Protein AF-A0AAP5LSG4-F1 (afdb_monomer_lite)

Sequence (245 aa):
MGKLIFDINWRVGNDEFSDIAGHWIFFSNSILINFITHLNSQTVFPADLLRQTSVIQVQWDAELKQAKVLVGDSSIVVESKDTSALLKKKELGNLSRFIGKSYWINSDTSLGQRFSKVTITDIKIEKSNSDRSYTVVFSNAKGKTVSAYAGGAPSSVTEMLADSDQFFSSDPYKKYNWSQSTWNKIIAREVALGMNMTQARLAWGDPTSISYETSSKGKIEAWVYSSSAGVRALGFANGKLIVIY

Secondary structure (DSSP, 8-state):
------------TT------S------SS---GGG-EEETTEEE--HHHHTTSTTEEEEEETTTTEEEEEETTEEEEEE-TTHHHHHHHHHHGGGGGGTT-EEEESS-BTTBSTT-EEEEEEEEEEEETTEEEEEEEEE-TT--EEEEEEESSHHHHHHHHH-TTTEESS-HHHHS---HHHHHHHHTT---TT-BHHHHHHHH-S-SEEEEEEETTEEEEEEEEEETTEEEEEEEETTEEEEE-

Organism: Paenibacillus amylolyticus (NCBI:txid1451)

Radius of gyration: 29.55 Å; chains: 1; bounding box: 65×42×92 Å

Structure (mmCIF, N/CA/C/O backbone):
data_AF-A0AAP5LSG4-F1
#
_entry.id   AF-A0AAP5LSG4-F1
#
loop_
_atom_site.group_PDB
_atom_site.id
_atom_site.type_symbol
_atom_site.label_atom_id
_atom_site.label_alt_id
_atom_site.label_comp_id
_atom_site.label_asym_id
_atom_site.label_entity_id
_atom_site.label_seq_id
_atom_site.pdbx_PDB_ins_code
_atom_site.Cartn_x
_atom_site.Cartn_y
_atom_site.Cartn_z
_atom_site.occupancy
_atom_site.B_iso_or_equiv
_atom_site.auth_seq_id
_atom_site.auth_comp_id
_atom_site.auth_asym_id
_atom_site.auth_atom_id
_atom_site.pdbx_PDB_model_num
ATOM 1 N N . MET A 1 1 ? -40.366 -9.768 24.688 1.00 23.80 1 MET A N 1
ATOM 2 C CA . MET A 1 1 ? -39.475 -10.662 25.460 1.00 23.80 1 MET A CA 1
ATOM 3 C C . MET A 1 1 ? -38.088 -10.583 24.848 1.00 23.80 1 MET A C 1
ATOM 5 O O . MET A 1 1 ? -37.930 -10.994 23.709 1.00 23.80 1 MET A O 1
ATOM 9 N N . GLY A 1 2 ? -37.121 -9.986 25.543 1.00 25.59 2 GLY A N 1
ATOM 10 C CA . GLY A 1 2 ? -35.735 -9.887 25.080 1.00 25.59 2 GLY A CA 1
ATOM 11 C C . GLY A 1 2 ? -34.819 -10.469 26.146 1.00 25.59 2 GLY A C 1
ATOM 12 O O . GLY A 1 2 ? -34.831 -10.001 27.279 1.00 25.59 2 GLY A O 1
ATOM 13 N N . LYS A 1 3 ? -34.084 -11.527 25.806 1.00 27.94 3 LYS A N 1
ATOM 14 C CA . LYS A 1 3 ? -33.139 -12.200 26.702 1.00 27.94 3 LYS A CA 1
ATOM 15 C C . LYS A 1 3 ? -31.784 -11.508 26.530 1.00 27.94 3 LYS A C 1
ATOM 17 O O . LYS A 1 3 ? -31.202 -11.601 25.454 1.00 27.94 3 LYS A O 1
ATOM 22 N N . LEU A 1 4 ? -31.312 -10.777 27.541 1.00 30.55 4 LEU A N 1
ATOM 23 C CA . LEU A 1 4 ? -29.941 -10.257 27.558 1.00 30.55 4 LEU A CA 1
ATOM 24 C C . LEU A 1 4 ? -29.014 -11.377 28.033 1.00 30.55 4 LEU A C 1
ATOM 26 O O . LEU A 1 4 ? -29.075 -11.797 29.185 1.00 30.55 4 LEU A O 1
ATOM 30 N N . ILE A 1 5 ? -28.205 -11.895 27.112 1.00 32.41 5 ILE A N 1
ATOM 31 C CA . ILE A 1 5 ? -27.131 -12.844 27.400 1.00 32.41 5 ILE A CA 1
ATOM 32 C C . ILE A 1 5 ? -25.854 -12.015 27.462 1.00 32.41 5 ILE A C 1
ATOM 34 O O . ILE A 1 5 ? -25.464 -11.417 26.460 1.00 32.41 5 ILE A O 1
ATOM 38 N N . PHE A 1 6 ? -25.241 -11.944 28.639 1.00 35.34 6 PHE A N 1
ATOM 39 C CA . PHE A 1 6 ? -23.948 -11.304 28.802 1.00 35.34 6 PHE A CA 1
ATOM 40 C C . PHE A 1 6 ? -22.850 -12.367 28.742 1.00 35.34 6 PHE A C 1
ATOM 42 O O . PHE A 1 6 ? -22.777 -13.234 29.608 1.00 35.34 6 PHE A O 1
ATOM 49 N N . ASP A 1 7 ? -21.983 -12.264 27.738 1.00 33.72 7 ASP A N 1
ATOM 50 C CA . ASP A 1 7 ? -20.640 -12.846 27.759 1.00 33.72 7 ASP A CA 1
ATOM 51 C C . ASP A 1 7 ? -19.799 -11.964 28.701 1.00 33.72 7 ASP A C 1
ATOM 53 O O . ASP A 1 7 ? -19.152 -11.023 28.244 1.00 33.72 7 ASP A O 1
ATOM 57 N N . ILE A 1 8 ? -19.899 -12.160 30.023 1.00 39.34 8 ILE A N 1
ATOM 58 C CA . ILE A 1 8 ? -19.213 -11.270 30.970 1.00 39.34 8 ILE A CA 1
ATOM 59 C C . ILE A 1 8 ? -17.744 -11.679 31.109 1.00 39.34 8 ILE A C 1
ATOM 61 O O . ILE A 1 8 ? -17.403 -12.542 31.915 1.00 39.34 8 ILE A O 1
ATOM 65 N N . ASN A 1 9 ? -16.864 -11.010 30.366 1.00 33.38 9 ASN A N 1
ATOM 66 C CA . ASN A 1 9 ? -15.460 -10.896 30.749 1.00 33.38 9 ASN A CA 1
ATOM 67 C C . ASN A 1 9 ? -15.338 -9.709 31.710 1.00 33.38 9 ASN A C 1
ATOM 69 O O . ASN A 1 9 ? -15.286 -8.557 31.283 1.00 33.38 9 ASN A O 1
ATOM 73 N N . TRP A 1 10 ? -15.337 -9.971 33.017 1.00 36.06 10 TRP A N 1
ATOM 74 C CA . TRP A 1 10 ? -15.117 -8.929 34.019 1.00 36.06 10 TRP A CA 1
ATOM 75 C C . TRP A 1 10 ? -13.663 -8.437 33.926 1.00 36.06 10 TRP A C 1
ATOM 77 O O . TRP A 1 10 ? -12.741 -9.176 34.258 1.00 36.06 10 TRP A O 1
ATOM 87 N N . ARG A 1 11 ? -13.439 -7.189 33.496 1.00 28.44 11 ARG A N 1
ATOM 88 C CA . ARG A 1 11 ? -12.187 -6.461 33.762 1.00 28.44 11 ARG A CA 1
ATOM 89 C C . ARG A 1 11 ? -12.482 -5.353 34.765 1.00 28.44 11 ARG A C 1
ATOM 91 O O . ARG A 1 11 ? -13.235 -4.430 34.468 1.00 28.44 11 ARG A O 1
ATOM 98 N N . VAL A 1 12 ? -11.889 -5.455 35.951 1.00 29.81 12 VAL A N 1
ATOM 99 C CA . VAL A 1 12 ? -11.922 -4.426 36.996 1.00 29.81 12 VAL A CA 1
ATOM 100 C C . VAL A 1 12 ? -10.491 -3.928 37.177 1.00 29.81 12 VAL A C 1
ATOM 102 O O . VAL A 1 12 ? -9.685 -4.624 37.775 1.00 29.81 12 VAL A O 1
ATOM 105 N N . GLY A 1 13 ? -10.172 -2.737 36.662 1.00 26.44 13 GLY A N 1
ATOM 106 C CA . GLY A 1 13 ? -8.885 -2.073 36.923 1.00 26.44 13 GLY A CA 1
ATOM 107 C C . GLY A 1 13 ? -7.629 -2.811 36.427 1.00 26.44 13 GLY A C 1
ATOM 108 O O . GLY A 1 13 ? -7.705 -3.858 35.797 1.00 26.44 13 GLY A O 1
ATOM 109 N N . ASN A 1 14 ? -6.463 -2.205 36.665 1.00 25.94 14 ASN A N 1
ATOM 110 C CA . ASN A 1 14 ? -5.154 -2.554 36.087 1.00 25.94 14 ASN A CA 1
ATOM 111 C C . ASN A 1 14 ? -4.483 -3.833 36.631 1.00 25.94 14 ASN A C 1
ATOM 113 O O . ASN A 1 14 ? -3.297 -4.028 36.375 1.00 25.94 14 ASN A O 1
ATOM 117 N N . ASP A 1 15 ? -5.206 -4.718 37.313 1.00 23.78 15 ASP A N 1
ATOM 118 C CA . ASP A 1 15 ? -4.625 -5.945 37.858 1.00 23.78 15 ASP A CA 1
ATOM 119 C C . ASP A 1 15 ? -5.102 -7.161 37.052 1.00 23.78 15 ASP A C 1
ATOM 121 O O . ASP A 1 15 ? -6.282 -7.518 37.039 1.00 23.78 15 ASP A O 1
ATOM 125 N N . GLU A 1 16 ? -4.170 -7.794 36.335 1.00 24.48 16 GLU A N 1
ATOM 126 C CA . GLU A 1 16 ? -4.393 -9.096 35.709 1.00 24.48 16 GLU A CA 1
ATOM 127 C C . GLU A 1 16 ? -4.544 -10.160 36.801 1.00 24.48 16 GLU A C 1
ATOM 129 O O . GLU A 1 16 ? -3.558 -10.635 37.359 1.00 24.48 16 GLU A O 1
ATOM 134 N N . PHE A 1 17 ? -5.777 -10.578 37.089 1.00 25.53 17 PHE A N 1
ATOM 135 C CA . PHE A 1 17 ? -6.002 -11.848 37.770 1.00 25.53 17 PHE A CA 1
ATOM 136 C C . PHE A 1 17 ? -6.213 -12.942 36.728 1.00 25.53 17 PHE A C 1
ATOM 138 O O . PHE A 1 17 ? -7.230 -13.000 36.034 1.00 25.53 17 PHE A O 1
ATOM 145 N N . SER A 1 18 ? -5.199 -13.796 36.605 1.00 25.41 18 SER A N 1
ATOM 146 C CA . SER A 1 18 ? -5.274 -15.061 35.890 1.00 25.41 18 SER A CA 1
ATOM 147 C C . SER A 1 18 ? -6.311 -15.960 36.554 1.00 25.41 18 SER A C 1
ATOM 149 O O . SER A 1 18 ? -6.206 -16.212 37.748 1.00 25.41 18 SER A O 1
ATOM 151 N N . ASP A 1 19 ? -7.270 -16.425 35.761 1.00 32.69 19 ASP A N 1
ATOM 152 C CA . ASP A 1 19 ? -7.940 -17.727 35.833 1.00 32.69 19 ASP A CA 1
ATOM 153 C C . ASP A 1 19 ? -7.867 -18.454 37.193 1.00 32.69 19 ASP A C 1
ATOM 155 O O . ASP A 1 19 ? -7.002 -19.300 37.424 1.00 32.69 19 ASP A O 1
ATOM 159 N N . ILE A 1 20 ? -8.787 -18.133 38.109 1.00 24.38 20 ILE A N 1
ATOM 160 C CA . ILE A 1 20 ? -9.087 -18.994 39.256 1.00 24.38 20 ILE A CA 1
ATOM 161 C C . ILE A 1 20 ? -10.600 -19.039 39.440 1.00 24.38 20 ILE A C 1
ATOM 163 O O . ILE A 1 20 ? -11.296 -18.025 39.472 1.00 24.38 20 ILE A O 1
ATOM 167 N N . ALA A 1 21 ? -11.092 -20.267 39.534 1.00 28.95 21 ALA A N 1
ATOM 168 C CA . ALA A 1 21 ? -12.459 -20.634 39.833 1.00 28.95 21 ALA A CA 1
ATOM 169 C C . ALA A 1 21 ? -13.115 -19.759 40.919 1.00 28.95 21 ALA A C 1
ATOM 171 O O . ALA A 1 21 ? -12.578 -19.583 42.009 1.00 28.95 21 ALA A O 1
ATOM 172 N N . GLY A 1 22 ? -14.348 -19.331 40.641 1.00 33.59 22 GLY A N 1
ATOM 173 C CA . GLY A 1 22 ? -15.325 -18.941 41.656 1.00 33.59 22 GLY A CA 1
ATOM 174 C C . GLY A 1 22 ? -15.110 -17.567 42.288 1.00 33.59 22 GLY A C 1
ATOM 175 O O . GLY A 1 22 ? -14.512 -17.441 43.354 1.00 33.59 22 GLY A O 1
ATOM 176 N N . HIS A 1 23 ? -15.747 -16.543 41.722 1.00 29.92 23 HIS A N 1
ATOM 177 C CA . HIS A 1 23 ? -15.964 -15.278 42.419 1.00 29.92 23 HIS A CA 1
ATOM 178 C C . HIS A 1 23 ? -17.462 -15.001 42.559 1.00 29.92 23 HIS A C 1
ATOM 180 O O . HIS A 1 23 ? -18.168 -14.685 41.604 1.00 29.92 23 HIS A O 1
ATOM 186 N N . TRP A 1 24 ? -17.936 -15.192 43.791 1.00 26.95 24 TRP A N 1
ATOM 187 C CA . TRP A 1 24 ? -19.272 -14.856 44.260 1.00 26.95 24 TRP A CA 1
ATOM 188 C C . TRP A 1 24 ? -19.354 -13.351 44.527 1.00 26.95 24 TRP A C 1
ATOM 190 O O . TRP A 1 24 ? -18.527 -12.809 45.257 1.00 26.95 24 TRP A O 1
ATOM 200 N N . ILE A 1 25 ? -20.377 -12.684 43.991 1.00 33.38 25 ILE A N 1
ATOM 201 C CA . ILE A 1 25 ? -20.776 -11.346 44.441 1.00 33.38 25 ILE A CA 1
ATOM 202 C C . ILE A 1 25 ? -21.863 -11.542 45.498 1.00 33.38 25 ILE A C 1
ATOM 204 O O . ILE A 1 25 ? -22.947 -12.042 45.194 1.00 33.38 25 ILE A O 1
ATOM 208 N N . PHE A 1 26 ? -21.579 -11.160 46.744 1.00 26.61 26 PHE A N 1
ATOM 209 C CA . PHE A 1 26 ? -22.588 -11.105 47.798 1.00 26.61 26 PHE A CA 1
ATOM 210 C C . PHE A 1 26 ? -23.413 -9.826 47.636 1.00 26.61 26 PHE A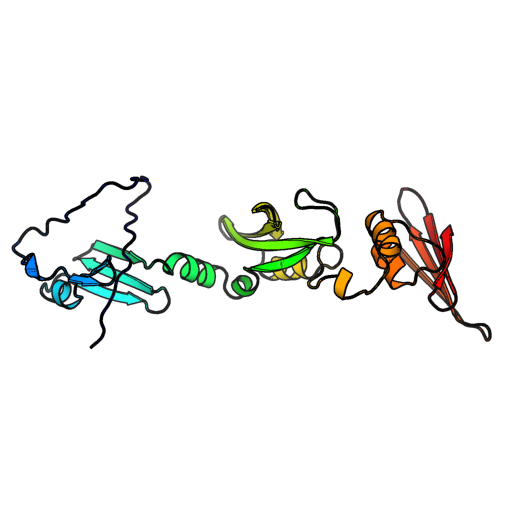 C 1
ATOM 212 O O . PHE A 1 26 ? -22.951 -8.732 47.954 1.00 26.61 26 PHE A O 1
ATOM 219 N N . PHE A 1 27 ? -24.655 -9.963 47.173 1.00 30.58 27 PHE A N 1
ATOM 220 C CA . PHE A 1 27 ? -25.664 -8.933 47.391 1.00 30.58 27 PHE A CA 1
ATOM 221 C C . PHE A 1 27 ? -26.137 -9.059 48.841 1.00 30.58 27 PHE A C 1
ATOM 223 O O . PHE A 1 27 ? -26.820 -10.015 49.207 1.00 30.58 27 PHE A O 1
ATOM 230 N N . SER A 1 28 ? -25.718 -8.119 49.688 1.00 29.28 28 SER A N 1
ATOM 231 C CA . SER A 1 28 ? -26.286 -7.969 51.026 1.00 29.28 28 SER A CA 1
ATOM 232 C C . SER A 1 28 ? -27.775 -7.640 50.880 1.00 29.28 28 SER A C 1
ATOM 234 O O . SER A 1 28 ? -28.124 -6.659 50.226 1.00 29.28 28 SER A O 1
ATOM 236 N N . ASN A 1 29 ? -28.609 -8.490 51.485 1.00 29.69 29 ASN A N 1
ATOM 237 C CA . ASN A 1 29 ? -30.074 -8.588 51.432 1.00 29.69 29 ASN A CA 1
ATOM 238 C C . ASN A 1 29 ? -30.646 -9.483 50.320 1.00 29.69 29 ASN A C 1
ATOM 240 O O . ASN A 1 29 ? -31.044 -9.026 49.257 1.00 29.69 29 ASN A O 1
ATOM 244 N N . SER A 1 30 ? -30.771 -10.771 50.654 1.00 33.97 30 SER A N 1
ATOM 245 C CA . SER A 1 30 ? -31.907 -11.644 50.306 1.00 33.97 30 SER A CA 1
ATOM 246 C C . SER A 1 30 ? -32.381 -11.686 48.846 1.00 33.97 30 SER A C 1
ATOM 248 O O . SER A 1 30 ? -33.558 -11.950 48.601 1.00 33.97 30 SER A O 1
ATOM 250 N N . ILE A 1 31 ? -31.502 -11.488 47.863 1.00 39.09 31 ILE A N 1
ATOM 251 C CA . ILE A 1 31 ? -31.812 -11.833 46.471 1.00 39.09 31 ILE A CA 1
ATOM 252 C C . ILE A 1 31 ? -31.554 -13.333 46.327 1.00 39.09 31 ILE A C 1
ATOM 254 O O . ILE A 1 31 ? -30.415 -13.791 46.269 1.00 39.09 31 ILE A O 1
ATOM 258 N N . LEU A 1 32 ? -32.642 -14.103 46.361 1.00 33.84 32 LEU A N 1
ATOM 259 C CA . LEU A 1 32 ? -32.667 -15.558 46.233 1.00 33.84 32 LEU A CA 1
ATOM 260 C C . LEU A 1 32 ? -31.752 -16.047 45.095 1.00 33.84 32 LEU A C 1
ATOM 262 O O . LEU A 1 32 ? -31.929 -15.695 43.932 1.00 33.84 32 LEU A O 1
ATOM 266 N N . ILE A 1 33 ? -30.829 -16.942 45.452 1.00 39.50 33 ILE A N 1
ATOM 267 C CA . ILE A 1 33 ? -29.821 -17.620 44.610 1.00 39.50 33 ILE A CA 1
ATOM 268 C C . ILE A 1 33 ? -30.442 -18.441 43.448 1.00 39.50 33 ILE A C 1
ATOM 270 O O . ILE A 1 33 ? -29.743 -18.902 42.550 1.00 39.50 33 ILE A O 1
ATOM 274 N N . ASN A 1 34 ? -31.771 -18.556 43.387 1.00 38.09 34 ASN A N 1
ATOM 275 C CA . ASN A 1 34 ? -32.509 -19.414 42.453 1.00 38.09 34 ASN A CA 1
ATOM 276 C C . ASN A 1 34 ? -32.673 -18.863 41.020 1.00 38.09 34 ASN A C 1
ATOM 278 O O . ASN A 1 34 ? -33.340 -19.502 40.209 1.00 38.09 34 ASN A O 1
ATOM 282 N N . PHE A 1 35 ? -32.106 -17.699 40.685 1.00 41.19 35 PHE A N 1
ATOM 283 C CA . PHE A 1 35 ? -32.285 -17.062 39.366 1.00 41.19 35 PHE A CA 1
ATOM 284 C C . PHE A 1 35 ? -31.043 -17.078 38.469 1.00 41.19 35 PHE A C 1
ATOM 286 O O . PHE A 1 35 ? -31.086 -16.567 37.348 1.00 41.19 35 PHE A O 1
ATOM 293 N N . ILE A 1 36 ? -29.945 -17.673 38.935 1.00 42.47 36 ILE A N 1
ATOM 294 C CA . ILE A 1 36 ? -28.761 -17.894 38.107 1.00 42.47 36 ILE A CA 1
ATOM 295 C C . ILE A 1 36 ? -29.092 -19.007 37.111 1.00 42.47 36 ILE A C 1
ATOM 297 O O . ILE A 1 36 ? -29.405 -20.129 37.502 1.00 42.47 36 ILE A O 1
ATOM 301 N N . THR A 1 37 ? -29.043 -18.696 35.816 1.00 45.34 37 THR A N 1
ATOM 302 C CA . THR A 1 37 ? -29.234 -19.698 34.760 1.00 45.34 37 THR A CA 1
ATOM 303 C C . THR A 1 37 ? -27.945 -19.883 33.974 1.00 45.34 37 THR A C 1
ATOM 305 O O . THR A 1 37 ? -27.155 -18.951 33.824 1.00 45.34 37 THR A O 1
ATOM 308 N N . HIS A 1 38 ? -27.724 -21.103 33.486 1.00 45.03 38 HIS A N 1
ATOM 309 C CA . HIS A 1 38 ? -26.610 -21.417 32.600 1.00 45.03 38 HIS A CA 1
ATOM 310 C C . HIS A 1 38 ? -27.116 -21.536 31.166 1.00 45.03 38 HIS A C 1
ATOM 312 O O . HIS A 1 38 ? -28.078 -22.257 30.895 1.00 45.03 38 HIS A O 1
ATOM 318 N N . LEU A 1 39 ? -26.475 -20.825 30.242 1.00 42.41 39 LEU A N 1
ATOM 319 C CA . LEU A 1 39 ? -26.792 -20.869 28.817 1.00 42.41 39 LEU A CA 1
ATOM 320 C C . LEU A 1 39 ? -25.485 -21.058 28.053 1.00 42.41 39 LEU A C 1
ATOM 322 O O . LEU A 1 39 ? -24.618 -20.197 28.109 1.00 42.41 39 LEU A O 1
ATOM 326 N N . ASN A 1 40 ? -25.318 -22.209 27.396 1.00 42.47 40 ASN A N 1
ATOM 327 C CA . ASN A 1 40 ? -24.090 -22.573 26.674 1.00 42.47 40 ASN A CA 1
ATOM 328 C C . ASN A 1 40 ? -22.805 -22.347 27.502 1.00 42.47 40 ASN A C 1
ATOM 330 O O . ASN A 1 40 ? -21.863 -21.713 27.033 1.00 42.47 40 ASN A O 1
ATOM 334 N N . SER A 1 41 ? -22.791 -22.837 28.747 1.00 49.00 41 SER A N 1
ATOM 335 C CA . SER A 1 41 ? -21.675 -22.694 29.703 1.00 49.00 41 SER A CA 1
ATOM 336 C C . SER A 1 41 ? -21.412 -21.272 30.225 1.00 49.00 41 SER A C 1
ATOM 338 O O . SER A 1 41 ? -20.415 -21.054 30.905 1.00 49.00 41 SER A O 1
ATOM 340 N N . GLN A 1 42 ? -22.308 -20.314 29.972 1.00 41.19 42 GLN A N 1
ATOM 341 C CA . GLN A 1 42 ? -22.226 -18.953 30.514 1.00 41.19 42 GLN A CA 1
ATOM 342 C C . GLN A 1 42 ? -23.222 -18.746 31.650 1.00 41.19 42 GLN A C 1
ATOM 344 O O . GLN A 1 42 ? -24.366 -19.198 31.574 1.00 41.19 42 GLN A O 1
ATOM 349 N N . THR A 1 43 ? -22.790 -18.032 32.687 1.00 49.53 43 THR A N 1
ATOM 350 C CA . THR A 1 43 ? -23.649 -17.561 33.777 1.00 49.53 43 THR A CA 1
ATOM 351 C C . THR A 1 43 ? -24.429 -16.340 33.303 1.00 49.53 43 THR A C 1
ATOM 353 O O . THR A 1 43 ? -23.842 -15.298 33.023 1.00 49.53 43 THR A O 1
ATOM 356 N N . VAL A 1 44 ? -25.754 -16.454 33.226 1.00 47.31 44 VAL A N 1
ATOM 357 C CA . VAL A 1 44 ? -26.642 -15.357 32.823 1.00 47.31 44 VAL A CA 1
ATOM 358 C C . VAL A 1 44 ? -27.546 -14.923 33.970 1.00 47.31 44 VAL A C 1
ATOM 360 O O . VAL A 1 44 ? -28.189 -15.742 34.631 1.00 47.31 44 VAL A O 1
ATOM 363 N N . PHE A 1 45 ? -27.623 -13.604 34.156 1.00 53.50 45 PHE A N 1
ATOM 364 C CA . PHE A 1 45 ? -28.535 -12.943 35.084 1.00 53.50 45 PHE A CA 1
ATOM 365 C C . PHE A 1 45 ? -29.744 -12.395 34.315 1.00 53.50 45 PHE A C 1
ATOM 367 O O . PHE A 1 45 ? -29.563 -11.603 33.384 1.00 53.50 45 PHE A O 1
ATOM 374 N N . PRO A 1 46 ? -30.982 -12.768 34.677 1.00 53.59 46 PRO A N 1
ATOM 375 C CA . PRO A 1 46 ? -32.173 -12.164 34.096 1.00 53.59 46 PRO A CA 1
ATOM 376 C C . PRO A 1 46 ? -32.198 -10.661 34.396 1.00 53.59 46 PRO A C 1
ATOM 378 O O . PRO A 1 46 ? -32.116 -10.260 35.556 1.00 53.59 46 PRO A O 1
ATOM 381 N N . ALA A 1 47 ? -32.358 -9.820 33.371 1.00 52.66 47 ALA A N 1
ATOM 382 C CA . ALA A 1 47 ? -32.457 -8.366 33.553 1.00 52.66 47 ALA A CA 1
ATOM 383 C C . ALA A 1 47 ? -33.608 -7.969 34.501 1.00 52.66 47 ALA A C 1
ATOM 385 O O . ALA A 1 47 ? -33.525 -6.952 35.187 1.00 52.66 47 ALA A O 1
ATOM 386 N N . ASP A 1 48 ? -34.649 -8.800 34.582 1.00 53.44 48 ASP A N 1
ATOM 387 C CA . ASP A 1 48 ? -35.786 -8.620 35.485 1.00 53.44 48 ASP A CA 1
ATOM 388 C C . ASP A 1 48 ? -35.408 -8.776 36.968 1.00 53.44 48 ASP A C 1
ATOM 390 O O . ASP A 1 48 ? -36.068 -8.183 37.815 1.00 53.44 48 ASP A O 1
ATOM 394 N N . LEU A 1 49 ? -34.324 -9.494 37.295 1.00 54.28 49 LEU A N 1
ATOM 395 C CA . LEU A 1 49 ? -33.818 -9.625 38.668 1.00 54.28 49 LEU A CA 1
ATOM 396 C C . LEU A 1 49 ? -33.229 -8.302 39.176 1.00 54.28 49 LEU A C 1
ATOM 398 O O . LEU A 1 49 ? -33.442 -7.915 40.320 1.00 54.28 49 LEU A O 1
ATOM 402 N N . LEU A 1 50 ? -32.531 -7.574 38.301 1.00 55.47 50 LEU A N 1
ATOM 403 C CA . LEU A 1 50 ? -31.954 -6.265 38.619 1.00 55.47 50 LEU A CA 1
ATOM 404 C C . LEU A 1 50 ? -33.040 -5.191 38.778 1.00 55.47 50 LEU A C 1
ATOM 406 O O . LEU A 1 50 ? -32.896 -4.277 39.583 1.00 55.47 50 LEU A O 1
ATOM 410 N N . ARG A 1 51 ? -34.161 -5.334 38.060 1.00 52.38 51 ARG A N 1
ATOM 411 C CA . ARG A 1 51 ? -35.294 -4.394 38.088 1.00 52.38 51 ARG A CA 1
ATOM 412 C C . ARG A 1 51 ? -36.170 -4.498 39.340 1.00 52.38 51 ARG A C 1
ATOM 414 O O . ARG A 1 51 ? -37.001 -3.622 39.553 1.00 52.38 51 ARG A O 1
ATOM 421 N N . GLN A 1 52 ? -36.009 -5.540 40.161 1.00 54.75 52 GLN A N 1
ATOM 422 C CA . GLN A 1 52 ? -36.772 -5.709 41.408 1.00 54.75 52 GLN A CA 1
ATOM 423 C C . GLN A 1 52 ? -36.328 -4.752 42.522 1.00 54.75 52 GLN A C 1
ATOM 425 O O . GLN A 1 52 ? -37.028 -4.606 43.522 1.00 54.75 52 GLN A O 1
ATOM 430 N N . THR A 1 53 ? -35.200 -4.064 42.344 1.00 55.28 53 THR A N 1
ATOM 431 C CA . THR A 1 53 ? -34.771 -2.983 43.233 1.00 55.28 53 THR A CA 1
ATOM 432 C C . THR A 1 53 ? -34.980 -1.651 42.514 1.00 55.28 53 THR A C 1
ATOM 434 O O . THR A 1 53 ? -34.514 -1.469 41.391 1.00 55.28 53 THR A O 1
ATOM 437 N N . SER A 1 54 ? -35.657 -0.690 43.145 1.00 60.59 54 SER A N 1
ATOM 438 C CA . SER A 1 54 ? -35.870 0.659 42.583 1.00 60.59 54 SER A CA 1
ATOM 439 C C . SER A 1 54 ? -34.575 1.469 42.403 1.00 60.59 54 SER A C 1
ATOM 441 O O . SER A 1 54 ? -34.600 2.554 41.827 1.00 60.59 54 SER A O 1
ATOM 443 N N . VAL A 1 55 ? -33.447 0.943 42.889 1.00 68.31 55 VAL A N 1
ATOM 444 C CA . VAL A 1 55 ? -32.132 1.596 42.931 1.00 68.31 55 VAL A CA 1
ATOM 445 C C . VAL A 1 55 ? -31.254 1.221 41.730 1.00 68.31 55 VAL A C 1
ATOM 447 O O . VAL A 1 55 ? -30.302 1.941 41.428 1.00 68.31 55 VAL A O 1
ATOM 450 N N . ILE A 1 56 ? -31.564 0.122 41.027 1.00 70.06 56 ILE A N 1
ATOM 451 C CA . ILE A 1 56 ? -30.756 -0.369 39.905 1.00 70.06 56 ILE A CA 1
ATOM 452 C C . ILE A 1 56 ? -31.441 -0.060 38.572 1.00 70.06 56 ILE A C 1
ATOM 454 O O . ILE A 1 56 ? -32.560 -0.498 38.305 1.00 70.06 56 ILE A O 1
ATOM 458 N N . GLN A 1 57 ? -30.735 0.650 37.691 1.00 74.44 57 GLN A N 1
ATOM 459 C CA . GLN A 1 57 ? -31.183 0.919 36.323 1.00 74.44 57 GLN A CA 1
ATOM 460 C C . GLN A 1 57 ? -30.203 0.316 35.319 1.00 74.44 57 GLN A C 1
ATOM 462 O O . GLN A 1 57 ? -28.994 0.487 35.440 1.00 74.44 57 GLN A O 1
ATOM 467 N N . VAL A 1 58 ? -30.716 -0.372 34.298 1.00 75.81 58 VAL A N 1
ATOM 468 C CA . VAL A 1 58 ? -29.891 -0.979 33.242 1.00 75.81 58 VAL A CA 1
ATOM 469 C C . VAL A 1 58 ? -30.169 -0.284 31.917 1.00 75.81 58 VAL A C 1
ATOM 471 O O . VAL A 1 58 ? -31.297 -0.314 31.422 1.00 75.81 58 VAL A O 1
ATOM 474 N N . GLN A 1 59 ? -29.130 0.305 31.332 1.00 81.31 59 GLN A N 1
ATOM 475 C CA . GLN A 1 59 ? -29.156 0.927 30.011 1.00 81.31 59 GLN A CA 1
ATOM 476 C C . GLN A 1 59 ? -28.353 0.060 29.040 1.00 81.31 59 GLN A C 1
ATOM 478 O O . GLN A 1 59 ? -27.154 -0.136 29.226 1.00 81.31 59 GLN A O 1
ATOM 483 N N . TRP A 1 60 ? -29.014 -0.483 28.019 1.00 80.44 60 TRP A N 1
ATOM 484 C CA . TRP A 1 60 ? -28.369 -1.295 26.987 1.00 80.44 60 TRP A CA 1
ATOM 485 C C . TRP A 1 60 ? -27.971 -0.433 25.786 1.00 80.44 60 TRP A C 1
ATOM 487 O O . TRP A 1 60 ? -28.822 0.234 25.199 1.00 80.44 60 TRP A O 1
ATOM 497 N N . ASP A 1 61 ? -26.698 -0.496 25.401 1.00 80.69 61 ASP A N 1
ATOM 498 C CA . ASP A 1 61 ? -26.174 0.059 24.157 1.00 80.69 61 ASP A CA 1
ATOM 499 C C . ASP A 1 61 ? -26.050 -1.074 23.129 1.00 80.69 61 ASP A C 1
ATOM 501 O O . ASP A 1 61 ? -25.137 -1.903 23.178 1.00 80.69 61 ASP A O 1
ATOM 505 N N . ALA A 1 62 ? -27.003 -1.118 22.198 1.00 80.06 62 ALA A N 1
ATOM 506 C CA . ALA A 1 62 ? -27.039 -2.133 21.152 1.00 80.06 62 ALA A CA 1
ATOM 507 C C . ALA A 1 62 ? -25.924 -1.967 20.105 1.00 80.06 62 ALA A C 1
ATOM 509 O O . ALA A 1 62 ? -25.557 -2.954 19.467 1.00 80.06 62 ALA A O 1
ATOM 510 N N . GLU A 1 63 ? -25.382 -0.758 19.926 1.00 86.62 63 GLU A N 1
ATOM 511 C CA . GLU A 1 63 ? -24.325 -0.484 18.945 1.00 86.62 63 GLU A CA 1
ATOM 512 C C . GLU A 1 63 ? -22.968 -0.981 19.435 1.00 86.62 63 GLU A C 1
ATOM 514 O O . GLU A 1 63 ? -22.205 -1.563 18.664 1.00 86.62 63 GLU A O 1
ATOM 519 N N . LEU A 1 64 ? -22.675 -0.762 20.718 1.00 85.00 64 LEU A N 1
ATOM 520 C CA . LEU A 1 64 ? -21.437 -1.191 21.371 1.00 85.00 64 LEU A CA 1
ATOM 521 C C . LEU A 1 64 ? -21.558 -2.563 22.044 1.00 85.00 64 LEU A C 1
ATOM 523 O O . LEU A 1 64 ? -20.562 -3.106 22.526 1.00 85.00 64 LEU A O 1
ATOM 527 N N . LYS A 1 65 ? -22.768 -3.135 22.055 1.00 81.69 65 LYS A N 1
ATOM 528 C CA . LYS A 1 65 ? -23.106 -4.395 22.726 1.00 81.69 65 LYS A CA 1
ATOM 529 C C . LYS A 1 65 ? -22.634 -4.415 24.181 1.00 81.69 65 LYS A C 1
ATOM 531 O O . LYS A 1 65 ? -21.998 -5.370 24.624 1.00 81.69 65 LYS A O 1
ATOM 536 N N . GLN A 1 66 ? -22.928 -3.343 24.905 1.00 83.38 66 GLN A N 1
ATOM 537 C CA . GLN A 1 66 ? -22.561 -3.184 26.310 1.00 83.38 66 GLN A CA 1
ATOM 538 C C . GLN A 1 66 ? -23.764 -2.710 27.127 1.00 83.38 66 GLN A C 1
ATOM 540 O O . GLN A 1 66 ? -24.656 -2.042 26.604 1.00 83.38 66 GLN A O 1
ATOM 545 N N . ALA A 1 67 ? -23.788 -3.023 28.419 1.00 77.25 67 ALA A N 1
ATOM 546 C CA . ALA A 1 67 ? -24.760 -2.460 29.351 1.00 77.25 67 ALA A CA 1
ATOM 547 C C . ALA A 1 67 ? -24.081 -1.531 30.350 1.00 77.25 67 ALA A C 1
ATOM 549 O O . ALA A 1 67 ? -23.064 -1.883 30.942 1.00 77.25 67 ALA A O 1
ATOM 550 N N . LYS A 1 68 ? -24.695 -0.377 30.602 1.00 81.50 68 LYS A N 1
ATOM 551 C CA . LYS A 1 68 ? -24.398 0.449 31.768 1.00 81.50 68 LYS A CA 1
ATOM 552 C C . LYS A 1 68 ? -25.413 0.125 32.859 1.00 81.50 68 LYS A C 1
ATOM 554 O O . LYS A 1 68 ? -26.610 0.354 32.690 1.00 81.50 68 LYS A O 1
ATOM 559 N N . VAL A 1 69 ? -24.932 -0.427 33.964 1.00 80.50 69 VAL A N 1
ATOM 560 C CA . VAL A 1 69 ? -25.720 -0.733 35.159 1.00 80.50 69 VAL A CA 1
ATOM 561 C C . VAL A 1 69 ? -25.471 0.378 36.170 1.00 80.50 69 VAL A C 1
ATOM 563 O O . VAL A 1 69 ? -24.361 0.526 36.669 1.00 80.50 69 VAL A O 1
ATOM 566 N N . LEU A 1 70 ? -26.487 1.189 36.432 1.00 76.81 70 LEU A N 1
ATOM 567 C CA . LEU A 1 70 ? -26.465 2.264 37.419 1.00 76.81 70 LEU A CA 1
ATOM 568 C C . LEU A 1 70 ? -26.946 1.712 38.763 1.00 76.81 70 LEU A C 1
ATOM 570 O O . LEU A 1 70 ? -27.963 1.020 38.801 1.00 76.81 70 LEU A O 1
ATOM 574 N N . VAL A 1 71 ? -26.231 2.025 39.841 1.00 75.81 71 VAL A N 1
ATOM 575 C CA . VAL A 1 71 ? -26.564 1.642 41.220 1.00 75.81 71 VAL A CA 1
ATOM 576 C C . VAL A 1 71 ? -26.411 2.886 42.094 1.00 75.81 71 VAL A C 1
ATOM 578 O O . VAL A 1 71 ? -25.298 3.239 42.486 1.00 75.81 71 VAL A O 1
ATOM 581 N N . GLY A 1 72 ? -27.519 3.590 42.350 1.00 76.62 72 GLY A N 1
ATOM 582 C CA . GLY A 1 72 ? -27.461 4.936 42.935 1.00 76.62 72 GLY A CA 1
ATOM 583 C C . GLY A 1 72 ? -26.592 5.869 42.080 1.00 76.62 72 GLY A C 1
ATOM 584 O O . GLY A 1 72 ? -26.817 5.980 40.876 1.00 76.62 72 GLY A O 1
ATOM 585 N N . ASP A 1 73 ? -25.563 6.468 42.685 1.00 77.31 73 ASP A N 1
ATOM 586 C CA . ASP A 1 73 ? -24.609 7.365 42.006 1.00 77.31 73 ASP A CA 1
ATOM 587 C C . ASP A 1 73 ? -23.434 6.633 41.324 1.00 77.31 73 ASP A C 1
ATOM 589 O O . ASP A 1 73 ? -22.581 7.256 40.692 1.00 77.31 73 ASP A O 1
ATOM 593 N N . SER A 1 74 ? -23.359 5.304 41.448 1.00 74.50 74 SER A N 1
ATOM 594 C CA . SER A 1 74 ? -22.293 4.483 40.858 1.00 74.50 74 SER A CA 1
ATOM 595 C C . SER A 1 74 ? -22.725 3.826 39.547 1.00 74.50 74 SER A C 1
ATOM 597 O O . SER A 1 74 ? -23.912 3.602 39.304 1.00 74.50 74 SER A O 1
ATOM 599 N N . SER A 1 75 ? -21.759 3.461 38.697 1.00 79.06 75 SER A N 1
ATOM 600 C CA . SER A 1 75 ? -22.038 2.706 37.471 1.00 79.06 75 SER A CA 1
ATOM 601 C C . SER A 1 75 ? -21.035 1.592 37.197 1.00 79.06 75 SER A C 1
ATOM 603 O O . SER A 1 75 ? -19.832 1.807 37.317 1.00 79.06 75 SER A O 1
ATOM 605 N N . ILE A 1 76 ? -21.539 0.450 36.734 1.00 77.75 76 ILE A N 1
ATOM 606 C CA . ILE A 1 76 ? -20.772 -0.677 36.196 1.00 77.75 76 ILE A CA 1
ATOM 607 C C . ILE A 1 76 ? -21.014 -0.731 34.685 1.00 77.75 76 ILE A C 1
ATOM 609 O O . ILE A 1 76 ? -22.157 -0.624 34.238 1.00 77.75 76 ILE A O 1
ATOM 613 N N . VAL A 1 77 ? -19.955 -0.907 33.894 1.00 78.62 77 VAL A N 1
ATOM 614 C CA . VAL A 1 77 ? -20.065 -1.183 32.455 1.00 78.62 77 VAL A CA 1
ATOM 615 C C . VAL A 1 77 ? -19.795 -2.665 32.232 1.00 78.62 77 VAL A C 1
ATOM 617 O O . VAL A 1 77 ? -18.756 -3.177 32.636 1.00 78.62 77 VAL A O 1
ATOM 620 N N . VAL A 1 78 ? -20.754 -3.351 31.619 1.00 75.06 78 VAL A N 1
ATOM 621 C CA . VAL A 1 78 ? -20.653 -4.761 31.242 1.00 75.06 78 VAL A CA 1
ATOM 622 C C . VAL A 1 78 ? -20.472 -4.825 29.735 1.00 75.06 78 VAL A C 1
ATOM 624 O O . VAL A 1 78 ? -21.379 -4.465 28.982 1.00 75.06 78 VAL A O 1
ATOM 627 N N . GLU A 1 79 ? -19.301 -5.273 29.305 1.00 80.69 79 GLU A N 1
ATOM 628 C CA . GLU A 1 79 ? -18.931 -5.397 27.899 1.00 80.69 79 GLU A CA 1
ATOM 629 C C . GLU A 1 79 ? -19.150 -6.828 27.398 1.00 80.69 79 GLU A C 1
ATOM 631 O O . GLU A 1 79 ? -18.970 -7.795 28.136 1.00 80.69 79 GLU A O 1
ATOM 636 N N . SER A 1 80 ? -19.526 -6.968 26.129 1.00 79.00 80 SER A N 1
ATOM 637 C CA . SER A 1 80 ? -19.492 -8.256 25.436 1.00 79.00 80 SER A CA 1
ATOM 638 C C . SER A 1 80 ? -18.099 -8.522 24.861 1.00 79.00 80 SER A C 1
ATOM 640 O O . SER A 1 80 ? -17.294 -7.608 24.683 1.00 79.00 80 SER A O 1
ATOM 642 N N . LYS A 1 81 ? -17.848 -9.761 24.423 1.00 80.25 81 LYS A N 1
ATOM 643 C CA . LYS A 1 81 ? -16.631 -10.110 23.666 1.00 80.25 81 LYS A CA 1
ATOM 644 C C . LYS A 1 81 ? -16.405 -9.275 22.395 1.00 80.25 81 LYS A C 1
ATOM 646 O O . LYS A 1 81 ? -15.278 -9.182 21.921 1.00 80.25 81 LYS A O 1
ATOM 651 N N . ASP A 1 82 ? -17.462 -8.679 21.841 1.00 81.62 82 ASP A N 1
ATOM 652 C CA . ASP A 1 82 ? -17.390 -7.872 20.620 1.00 81.62 82 ASP A CA 1
ATOM 653 C C . ASP A 1 82 ? -17.140 -6.384 20.916 1.00 81.62 82 ASP A C 1
ATOM 655 O O . ASP A 1 82 ? -16.784 -5.625 20.010 1.00 81.62 82 ASP A O 1
ATOM 659 N N . THR A 1 83 ? -17.340 -5.942 22.161 1.00 81.12 83 THR A N 1
ATOM 660 C CA . THR A 1 83 ? -17.372 -4.520 22.521 1.00 81.12 83 THR A CA 1
ATOM 661 C C . THR A 1 83 ? -16.061 -3.818 22.191 1.00 81.12 83 THR A C 1
ATOM 663 O O . THR A 1 83 ? -16.088 -2.760 21.564 1.00 81.12 83 THR A O 1
ATOM 666 N N . SER A 1 84 ? -14.906 -4.426 22.474 1.00 84.81 84 SER A N 1
ATOM 667 C CA . SER A 1 84 ? -13.609 -3.819 22.147 1.00 84.81 84 SER A CA 1
ATOM 668 C C . SER A 1 84 ? -13.422 -3.604 20.637 1.00 84.81 84 SER A C 1
ATOM 670 O O . SER A 1 84 ? -12.921 -2.562 20.211 1.00 84.81 84 SER A O 1
ATOM 672 N N . ALA A 1 85 ? -13.873 -4.548 19.803 1.00 86.56 85 ALA A N 1
ATOM 673 C CA . ALA A 1 85 ? -13.804 -4.415 18.347 1.00 86.56 85 ALA A CA 1
ATOM 674 C C . ALA A 1 85 ? -14.768 -3.335 17.823 1.00 86.56 85 ALA A C 1
ATOM 676 O O . ALA A 1 85 ? -14.429 -2.591 16.900 1.00 86.56 85 ALA A O 1
ATOM 677 N N . LEU A 1 86 ? -15.954 -3.214 18.428 1.00 89.44 86 LEU A N 1
ATOM 678 C CA . LEU A 1 86 ? -16.952 -2.193 18.095 1.00 89.44 86 LEU A CA 1
ATOM 679 C C . LEU A 1 86 ? -16.489 -0.789 18.494 1.00 89.44 86 LEU A C 1
ATOM 681 O O . LEU A 1 86 ? -16.579 0.134 17.683 1.00 89.44 86 LEU A O 1
ATOM 685 N N . LEU A 1 87 ? -15.916 -0.640 19.691 1.00 90.50 87 LEU A N 1
ATOM 686 C CA . LEU A 1 87 ? -15.288 0.597 20.153 1.00 90.50 87 LEU A CA 1
ATOM 687 C C . LEU A 1 87 ? -14.158 1.018 19.213 1.00 90.50 87 LEU A C 1
ATOM 689 O O . LEU A 1 87 ? -14.136 2.158 18.749 1.00 90.50 87 LEU A O 1
ATOM 693 N N . LYS A 1 88 ? -13.274 0.083 18.848 1.00 90.50 88 LYS A N 1
ATOM 694 C CA . LYS A 1 88 ? -12.190 0.351 17.900 1.00 90.50 88 LYS A CA 1
ATOM 695 C C . LYS A 1 88 ? -12.722 0.758 16.527 1.00 90.50 88 LYS A C 1
ATOM 697 O O . LYS A 1 88 ? -12.239 1.719 15.935 1.00 90.50 88 LYS A O 1
ATOM 702 N N . LYS A 1 89 ? -13.746 0.069 16.017 1.00 93.25 89 LYS A N 1
ATOM 703 C CA . LYS A 1 89 ? -14.398 0.418 14.747 1.00 93.25 89 LYS A CA 1
ATOM 704 C C . LYS A 1 89 ? -14.997 1.826 14.790 1.00 93.25 89 LYS A C 1
ATOM 706 O O . LYS A 1 89 ? -14.830 2.573 13.829 1.00 93.25 89 LYS A O 1
ATOM 711 N N . LYS A 1 90 ? -15.658 2.190 15.895 1.00 93.81 90 LYS A N 1
ATOM 712 C CA . LYS A 1 90 ? -16.216 3.530 16.123 1.00 93.81 90 LYS A CA 1
ATOM 713 C C . LYS A 1 90 ? -15.119 4.592 16.169 1.00 93.81 90 LYS A C 1
ATOM 715 O O . LYS A 1 90 ? -15.267 5.628 15.531 1.00 93.81 90 LYS A O 1
ATOM 720 N N . GLU A 1 91 ? -14.007 4.317 16.850 1.00 93.31 91 GLU A N 1
ATOM 721 C CA . GLU A 1 91 ? -12.860 5.228 16.922 1.00 93.31 91 GLU A CA 1
ATOM 722 C C . GLU A 1 91 ? -12.205 5.452 15.549 1.00 93.31 91 GLU A C 1
ATOM 724 O O . GLU A 1 91 ? -11.910 6.586 15.175 1.00 93.31 91 GLU A O 1
ATOM 729 N N . LEU A 1 92 ? -12.011 4.380 14.777 1.00 95.31 92 LEU A N 1
ATOM 730 C CA . LEU A 1 92 ? -11.403 4.438 13.446 1.00 95.31 92 LEU A CA 1
ATOM 731 C C . LEU A 1 92 ? -12.321 5.055 12.381 1.00 95.31 92 LEU A C 1
ATOM 733 O O . LEU A 1 92 ? -11.841 5.481 11.325 1.00 95.31 92 LEU A O 1
ATOM 737 N N . GLY A 1 93 ? -13.638 5.045 12.603 1.00 95.62 93 GLY A N 1
ATOM 738 C CA . GLY A 1 93 ? -14.628 5.453 11.611 1.00 95.62 93 GLY A CA 1
ATOM 739 C C . GLY A 1 93 ? -14.412 4.734 10.274 1.00 95.62 93 GLY A C 1
ATOM 740 O O . GLY A 1 93 ? -14.336 3.503 10.209 1.00 95.62 93 GLY A O 1
ATOM 741 N N . ASN A 1 94 ? -14.246 5.506 9.197 1.00 95.62 94 ASN A N 1
ATOM 742 C CA . ASN A 1 94 ? -14.025 4.975 7.847 1.00 95.62 94 ASN A CA 1
ATOM 743 C C . ASN A 1 94 ? -12.717 4.188 7.689 1.00 95.62 94 ASN A C 1
ATOM 745 O O . ASN A 1 94 ? -12.630 3.353 6.790 1.00 95.62 94 ASN A O 1
ATOM 749 N N . LEU A 1 95 ? -11.711 4.408 8.544 1.00 97.38 95 LEU A N 1
ATOM 750 C CA . LEU A 1 95 ? -10.440 3.682 8.462 1.00 97.38 95 LEU A CA 1
ATOM 751 C C . LEU A 1 95 ? -10.583 2.205 8.846 1.00 97.38 95 LEU A C 1
ATOM 753 O O . LEU A 1 95 ? -9.789 1.378 8.404 1.00 97.38 95 LEU A O 1
ATOM 757 N N . SER A 1 96 ? -11.634 1.846 9.589 1.00 96.75 96 SER A N 1
ATOM 758 C CA . SER A 1 96 ? -11.906 0.456 9.979 1.00 96.75 96 SER A CA 1
ATOM 759 C C . SER A 1 96 ? -12.013 -0.501 8.783 1.00 96.75 96 SER A C 1
ATOM 761 O O . SER A 1 96 ? -11.684 -1.677 8.910 1.00 96.75 96 SER A O 1
ATOM 763 N N . ARG A 1 97 ? -12.385 -0.001 7.594 1.00 96.38 97 ARG A N 1
ATOM 764 C CA . ARG A 1 97 ? -12.467 -0.784 6.346 1.00 96.38 97 ARG A CA 1
ATOM 765 C C . ARG A 1 97 ? -11.122 -1.332 5.856 1.00 96.38 97 ARG A C 1
ATOM 767 O O . ARG A 1 97 ? -11.105 -2.199 4.981 1.00 96.38 97 ARG A O 1
ATOM 774 N N . PHE A 1 98 ? -10.015 -0.775 6.350 1.00 97.50 98 PHE A N 1
ATOM 775 C CA . PHE A 1 98 ? -8.665 -1.196 5.988 1.00 97.50 98 PHE A CA 1
ATOM 776 C C . PHE A 1 98 ? -8.154 -2.341 6.856 1.00 97.50 98 PHE A C 1
ATOM 778 O O . PHE A 1 98 ? -7.262 -3.062 6.419 1.00 97.50 98 PHE A O 1
ATOM 785 N N . ILE A 1 99 ? -8.728 -2.552 8.042 1.00 97.00 99 ILE A N 1
ATOM 786 C CA . ILE A 1 99 ? -8.342 -3.668 8.905 1.00 97.00 99 ILE A CA 1
ATOM 787 C C . ILE A 1 99 ? -8.629 -4.989 8.181 1.00 97.00 99 ILE A C 1
ATOM 789 O O . ILE A 1 99 ? -9.703 -5.193 7.615 1.00 97.00 99 ILE A O 1
ATOM 793 N N . GLY A 1 100 ? -7.631 -5.868 8.146 1.00 97.00 100 GLY A N 1
ATOM 794 C CA . GLY A 1 100 ? -7.661 -7.133 7.414 1.00 97.00 100 GLY A CA 1
ATOM 795 C C . GLY A 1 100 ? -7.412 -7.014 5.906 1.00 97.00 100 GLY A C 1
ATOM 796 O O . GLY A 1 100 ? -7.336 -8.040 5.229 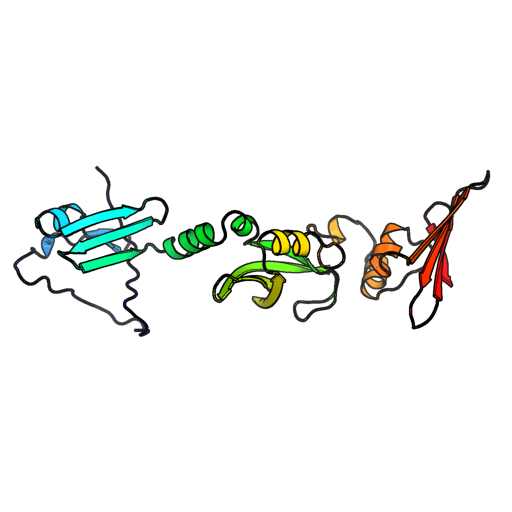1.00 97.00 100 GLY A O 1
ATOM 797 N N . LYS A 1 101 ? -7.256 -5.806 5.343 1.00 97.94 101 LYS A N 1
ATOM 798 C CA . LYS A 1 101 ? -6.864 -5.642 3.934 1.00 97.94 101 LYS A CA 1
ATOM 799 C C . LYS A 1 101 ? -5.384 -5.939 3.755 1.00 97.94 101 LYS A C 1
ATOM 801 O O . LYS A 1 101 ? -4.559 -5.602 4.604 1.00 97.94 101 LYS A O 1
ATOM 806 N N . SER A 1 102 ? -5.056 -6.543 2.618 1.00 98.12 102 SER A N 1
ATOM 807 C CA . SER A 1 102 ? -3.679 -6.841 2.248 1.00 98.12 102 SER A CA 1
ATOM 808 C C . SER A 1 102 ? -3.167 -5.925 1.148 1.00 98.12 102 SER A C 1
ATOM 810 O O . SER A 1 102 ? -3.917 -5.552 0.249 1.00 98.12 102 SER A O 1
ATOM 812 N N . TYR A 1 103 ? -1.872 -5.642 1.214 1.00 98.19 103 TYR A N 1
ATOM 813 C CA . TYR A 1 103 ? -1.110 -4.850 0.258 1.00 98.19 103 TYR A CA 1
ATOM 814 C C . TYR A 1 103 ? 0.197 -5.576 -0.069 1.00 98.19 103 TYR A C 1
ATOM 816 O O . TYR A 1 103 ? 0.616 -6.474 0.662 1.00 98.19 103 TYR A O 1
ATOM 824 N N . TRP A 1 104 ? 0.847 -5.197 -1.162 1.00 98.06 104 TRP A N 1
ATOM 825 C CA . TRP A 1 104 ? 2.166 -5.700 -1.536 1.00 98.06 104 TRP A CA 1
ATOM 826 C C . TRP A 1 104 ? 3.163 -4.558 -1.436 1.00 98.06 104 TRP A C 1
ATOM 828 O O . TRP A 1 104 ? 2.974 -3.530 -2.077 1.00 98.06 104 TRP A O 1
ATOM 838 N N . ILE A 1 105 ? 4.201 -4.722 -0.621 1.00 97.25 105 ILE A N 1
ATOM 839 C CA . ILE A 1 105 ? 5.204 -3.670 -0.401 1.00 97.25 105 ILE A CA 1
ATOM 840 C C . ILE A 1 105 ? 6.049 -3.455 -1.657 1.00 97.25 105 ILE A C 1
ATOM 842 O O . ILE A 1 105 ? 6.370 -4.411 -2.355 1.00 97.25 105 ILE A O 1
ATOM 846 N N . ASN A 1 106 ? 6.444 -2.222 -1.945 1.00 95.81 106 ASN A N 1
ATOM 847 C CA . ASN A 1 106 ? 7.279 -1.878 -3.098 1.00 95.81 106 ASN A CA 1
ATOM 848 C C . ASN A 1 106 ? 8.754 -1.625 -2.714 1.00 95.81 106 ASN A C 1
ATOM 850 O O . ASN A 1 106 ? 9.542 -1.097 -3.495 1.00 95.81 106 ASN A O 1
ATOM 854 N N . SER A 1 107 ? 9.161 -2.073 -1.527 1.00 93.88 107 SER A N 1
ATOM 855 C CA . SER A 1 107 ? 10.531 -1.993 -1.018 1.00 93.88 107 SER A CA 1
ATOM 856 C C . SER A 1 107 ? 10.897 -3.238 -0.208 1.00 93.88 107 SER A C 1
ATOM 858 O O . SER A 1 107 ? 10.030 -4.021 0.186 1.00 93.88 107 SER A O 1
ATOM 860 N N . ASP A 1 108 ? 12.195 -3.434 0.022 1.00 94.38 108 ASP A N 1
ATOM 861 C CA . ASP A 1 108 ? 12.695 -4.468 0.923 1.00 94.38 108 ASP A CA 1
ATOM 862 C C . ASP A 1 108 ? 12.575 -3.961 2.359 1.00 94.38 108 ASP A C 1
ATOM 864 O O . ASP A 1 108 ? 13.072 -2.888 2.702 1.00 94.38 108 ASP A O 1
ATOM 868 N N . THR A 1 109 ? 11.880 -4.718 3.201 1.00 94.44 109 THR A N 1
ATOM 869 C CA . THR A 1 109 ? 11.587 -4.327 4.581 1.00 94.44 109 THR A CA 1
ATOM 870 C C . THR A 1 109 ? 11.834 -5.487 5.531 1.00 94.44 109 THR A C 1
ATOM 872 O O . THR A 1 109 ? 12.051 -6.634 5.139 1.00 94.44 109 THR A O 1
ATOM 875 N N . SER A 1 110 ? 11.704 -5.220 6.827 1.00 95.25 110 SER A N 1
ATOM 876 C CA . SER A 1 110 ? 11.778 -6.275 7.833 1.00 95.25 110 SER A CA 1
ATOM 877 C C . SER A 1 110 ? 10.605 -7.274 7.757 1.00 95.25 110 SER A C 1
ATOM 879 O O . SER A 1 110 ? 10.687 -8.340 8.376 1.00 95.25 110 SER A O 1
ATOM 881 N N . LEU A 1 111 ? 9.537 -6.958 7.008 1.00 96.50 111 LEU A N 1
ATOM 882 C CA . LEU A 1 111 ? 8.393 -7.841 6.760 1.00 96.50 111 LEU A CA 1
ATOM 883 C C . LEU A 1 111 ? 8.606 -8.779 5.564 1.00 96.50 111 LEU A C 1
ATOM 885 O O . LEU A 1 111 ? 7.936 -9.813 5.499 1.00 96.50 111 LEU A O 1
ATOM 889 N N . GLY A 1 112 ? 9.539 -8.463 4.664 1.00 96.06 112 GLY A N 1
ATOM 890 C CA . GLY A 1 112 ? 9.856 -9.266 3.486 1.00 96.06 112 GLY A CA 1
ATOM 891 C C . GLY A 1 112 ? 10.537 -8.456 2.384 1.00 96.06 112 GLY A C 1
ATOM 892 O O . GLY A 1 112 ? 10.675 -7.238 2.484 1.00 96.06 112 GLY A O 1
ATOM 893 N N . GLN A 1 113 ? 10.937 -9.152 1.321 1.00 95.56 113 GLN A N 1
ATOM 894 C CA . GLN A 1 113 ? 11.447 -8.526 0.100 1.00 95.56 113 GLN A CA 1
ATOM 895 C C . GLN A 1 113 ? 10.354 -7.730 -0.621 1.00 95.56 113 GLN A C 1
ATOM 897 O O . GLN A 1 113 ? 9.157 -7.934 -0.382 1.00 95.56 113 GLN A O 1
ATOM 902 N N . ARG A 1 114 ? 10.760 -6.896 -1.570 1.00 95.56 114 ARG A N 1
ATOM 903 C CA . ARG A 1 114 ? 9.862 -6.213 -2.499 1.00 95.56 114 ARG A CA 1
ATOM 904 C C . ARG A 1 114 ? 8.808 -7.158 -3.100 1.00 95.56 114 ARG A C 1
ATOM 906 O O . ARG A 1 114 ? 9.078 -8.309 -3.438 1.00 95.56 114 ARG A O 1
ATOM 913 N N . PHE A 1 115 ? 7.584 -6.657 -3.208 1.00 96.50 115 PHE A N 1
ATOM 914 C CA . PHE A 1 115 ? 6.349 -7.363 -3.564 1.00 96.50 115 PHE A CA 1
ATOM 915 C C . PHE A 1 115 ? 5.927 -8.476 -2.595 1.00 96.50 115 PHE A C 1
ATOM 917 O O . PHE A 1 115 ? 5.106 -9.320 -2.949 1.00 96.50 115 PHE A O 1
ATOM 924 N N . SER A 1 116 ? 6.436 -8.504 -1.362 1.00 97.38 116 SER A N 1
ATOM 925 C CA . SER A 1 116 ? 5.863 -9.375 -0.330 1.00 97.38 116 SER A CA 1
ATOM 926 C C . SER A 1 116 ? 4.487 -8.870 0.101 1.00 97.38 116 SER A C 1
ATOM 928 O O . SER A 1 116 ? 4.265 -7.670 0.267 1.00 97.38 116 SER A O 1
ATOM 930 N N . LYS A 1 117 ? 3.557 -9.802 0.318 1.00 98.25 117 LYS A N 1
ATOM 931 C CA . LYS A 1 117 ? 2.219 -9.494 0.825 1.00 98.25 117 LYS A CA 1
ATOM 932 C C . LYS A 1 117 ? 2.270 -9.181 2.323 1.00 98.25 117 LYS A C 1
ATOM 934 O O . LYS A 1 117 ? 2.800 -9.970 3.106 1.00 98.25 117 LYS A O 1
ATOM 939 N N . VAL A 1 118 ? 1.644 -8.080 2.716 1.00 98.44 118 VAL A N 1
ATOM 940 C CA . VAL A 1 118 ? 1.426 -7.661 4.105 1.00 98.44 118 VAL A CA 1
ATOM 941 C C . VAL A 1 118 ? -0.059 -7.407 4.348 1.00 98.44 118 VAL A C 1
ATOM 943 O O . VAL A 1 118 ? -0.803 -7.146 3.405 1.00 98.44 118 VAL A O 1
ATOM 946 N N . THR A 1 119 ? -0.517 -7.506 5.593 1.00 98.62 119 THR A N 1
ATOM 947 C CA . THR A 1 119 ? -1.916 -7.268 5.982 1.00 98.62 119 THR A CA 1
ATOM 948 C C . THR A 1 119 ? -1.982 -6.225 7.079 1.00 98.62 119 THR A C 1
ATOM 950 O O . THR A 1 119 ? -1.179 -6.260 8.003 1.00 98.62 119 THR A O 1
ATOM 953 N N . ILE A 1 120 ? -2.934 -5.302 6.993 1.00 98.50 120 ILE A N 1
ATOM 954 C CA . ILE A 1 120 ? -3.167 -4.318 8.050 1.00 98.50 120 ILE A CA 1
ATOM 955 C C . ILE A 1 120 ? -3.880 -5.017 9.204 1.00 98.50 120 ILE A C 1
ATOM 957 O O . ILE A 1 120 ? -5.015 -5.468 9.051 1.00 98.50 120 ILE A O 1
ATOM 961 N N . THR A 1 121 ? -3.227 -5.115 10.356 1.00 97.88 121 THR A N 1
ATOM 962 C CA . THR A 1 121 ? -3.805 -5.725 11.561 1.00 97.88 121 THR A CA 1
ATOM 963 C C . THR A 1 121 ? -4.407 -4.695 12.499 1.00 97.88 121 THR A C 1
ATOM 965 O O . THR A 1 121 ? -5.348 -5.012 13.215 1.00 97.88 121 THR A O 1
ATOM 968 N N . ASP A 1 122 ? -3.878 -3.472 12.497 1.00 97.75 122 ASP A N 1
ATOM 969 C CA . ASP A 1 122 ? -4.378 -2.384 13.332 1.00 97.75 122 ASP A CA 1
ATOM 970 C C . ASP A 1 122 ? -4.058 -1.020 12.706 1.00 97.75 122 ASP A C 1
ATOM 972 O O . ASP A 1 122 ? -3.167 -0.888 11.866 1.00 97.75 122 ASP A O 1
ATOM 976 N N . ILE A 1 123 ? -4.787 0.001 13.142 1.00 98.12 123 ILE A N 1
ATOM 977 C CA . ILE A 1 123 ? -4.458 1.408 12.932 1.00 98.12 123 ILE A CA 1
ATOM 978 C C . ILE A 1 123 ? -4.508 2.062 14.310 1.00 98.12 123 ILE A C 1
ATOM 980 O O . ILE A 1 123 ? -5.556 2.128 14.955 1.00 98.12 123 ILE A O 1
ATOM 984 N N . LYS A 1 124 ? -3.361 2.518 14.795 1.00 97.12 124 LYS A N 1
ATOM 985 C CA . LYS A 1 124 ? -3.244 3.207 16.078 1.00 97.12 124 LYS A CA 1
ATOM 986 C C . LYS A 1 124 ? -3.496 4.690 15.872 1.00 97.12 124 LYS A C 1
ATOM 988 O O . LYS A 1 124 ? -2.997 5.270 14.910 1.00 97.12 124 LYS A O 1
ATOM 993 N N . ILE A 1 125 ? -4.279 5.267 16.777 1.00 95.94 125 ILE A N 1
ATOM 994 C CA . ILE A 1 125 ? -4.521 6.703 16.849 1.00 95.94 125 ILE A CA 1
ATOM 995 C C . ILE A 1 125 ? -3.940 7.160 18.175 1.00 95.94 125 ILE A C 1
ATOM 997 O O . ILE A 1 125 ? -4.468 6.804 19.227 1.00 95.94 125 ILE A O 1
ATOM 1001 N N . GLU A 1 126 ? -2.860 7.927 18.133 1.00 94.12 126 GLU A N 1
ATOM 1002 C CA . GLU A 1 126 ? -2.329 8.565 19.335 1.00 94.12 126 GLU A CA 1
ATOM 1003 C C . GLU A 1 126 ? -2.847 9.999 19.371 1.00 94.12 126 GLU A C 1
ATOM 1005 O O . GLU A 1 126 ? -2.957 10.670 18.343 1.00 94.12 126 GLU A O 1
ATOM 1010 N N . LYS A 1 127 ? -3.242 10.445 20.561 1.00 90.69 127 LYS A N 1
ATOM 1011 C CA . LYS A 1 127 ? -3.798 11.777 20.796 1.00 90.69 127 LYS A CA 1
ATOM 1012 C C . LYS A 1 127 ? -2.850 12.489 21.746 1.00 90.69 127 LYS A C 1
ATOM 1014 O O . LYS A 1 127 ? -2.599 11.983 22.837 1.00 90.69 127 LYS A O 1
ATOM 1019 N N . SER A 1 128 ? -2.333 13.638 21.332 1.00 87.94 128 SER A N 1
ATOM 1020 C CA . SER A 1 128 ? -1.499 14.497 22.169 1.00 87.94 128 SER A CA 1
ATOM 1021 C C . SER A 1 128 ? -2.038 15.915 22.076 1.00 87.94 128 SER A C 1
ATOM 1023 O O . SER A 1 128 ? -1.971 16.534 21.019 1.00 87.94 128 SER A O 1
ATOM 1025 N N . ASN A 1 129 ? -2.611 16.427 23.166 1.00 84.88 129 ASN A N 1
ATOM 1026 C CA . ASN A 1 129 ? -3.319 17.711 23.182 1.00 84.88 129 ASN A CA 1
ATOM 1027 C C . ASN A 1 129 ? -4.390 17.794 22.069 1.00 84.88 129 ASN A C 1
ATOM 1029 O O . ASN A 1 129 ? -5.303 16.967 22.022 1.00 84.88 129 ASN A O 1
ATOM 1033 N N . SER A 1 130 ? -4.286 18.792 21.185 1.00 78.19 130 SER A N 1
ATOM 1034 C CA . SER A 1 130 ? -5.123 18.981 19.994 1.00 78.19 130 SER A CA 1
ATOM 1035 C C . SER A 1 130 ? -4.719 18.105 18.805 1.00 78.19 130 SER A C 1
ATOM 1037 O O . SER A 1 130 ? -5.484 18.002 17.845 1.00 78.19 130 SER A O 1
ATOM 1039 N N . ASP A 1 131 ? -3.547 17.474 18.861 1.00 87.50 131 ASP A N 1
ATOM 1040 C CA . ASP A 1 131 ? -2.961 16.754 17.741 1.00 87.50 131 ASP A CA 1
ATOM 1041 C C . ASP A 1 131 ? -3.312 15.272 17.784 1.00 87.50 131 ASP A C 1
ATOM 1043 O O . ASP A 1 131 ? -3.545 14.654 18.832 1.00 87.50 131 ASP A O 1
ATOM 1047 N N . ARG A 1 132 ? -3.344 14.685 16.591 1.00 91.88 132 ARG A N 1
ATOM 1048 C CA . ARG A 1 132 ? -3.523 13.253 16.393 1.00 91.88 132 ARG A CA 1
ATOM 1049 C C . ARG A 1 132 ? -2.418 12.743 15.496 1.00 91.88 132 ARG A C 1
ATOM 1051 O O . ARG A 1 132 ? -1.997 13.446 14.587 1.00 91.88 132 ARG A O 1
ATOM 1058 N N . SER A 1 133 ? -1.998 11.509 15.716 1.00 95.88 133 SER A N 1
ATOM 1059 C CA . SER A 1 133 ? -1.179 10.762 14.771 1.00 95.88 133 SER A CA 1
ATOM 1060 C C . SER A 1 133 ? -1.848 9.441 14.436 1.00 95.88 133 SER A C 1
ATOM 1062 O O . SER A 1 133 ? -2.549 8.846 15.257 1.00 95.88 133 SER A O 1
ATOM 1064 N N . TYR A 1 134 ? -1.632 8.992 13.206 1.00 97.69 134 TYR A N 1
ATOM 1065 C CA . TYR A 1 134 ? -2.116 7.719 12.704 1.00 97.69 134 TYR A CA 1
ATOM 1066 C C . TYR A 1 134 ? -0.917 6.846 12.362 1.00 97.69 134 TYR A C 1
ATOM 1068 O O . TYR A 1 134 ? -0.028 7.256 11.617 1.00 97.69 134 TYR A O 1
ATOM 1076 N N . THR A 1 135 ? -0.922 5.624 12.881 1.00 98.31 135 THR A N 1
ATOM 1077 C CA . THR A 1 135 ? 0.125 4.630 12.641 1.00 98.31 135 THR A CA 1
ATOM 1078 C C . THR A 1 135 ? -0.524 3.336 12.181 1.00 98.31 135 THR A C 1
ATOM 1080 O O . THR A 1 135 ? -1.347 2.761 12.892 1.00 98.31 135 THR A O 1
ATOM 1083 N N . VAL A 1 136 ? -0.163 2.855 10.994 1.00 98.50 136 VAL A N 1
ATOM 1084 C CA . VAL A 1 136 ? -0.682 1.596 10.448 1.00 98.50 136 VAL A CA 1
ATOM 1085 C C . VAL A 1 136 ? 0.212 0.451 10.900 1.00 98.50 136 VAL A C 1
ATOM 1087 O O . VAL A 1 136 ? 1.432 0.507 10.753 1.00 98.50 136 VAL A O 1
ATOM 1090 N N . VAL A 1 137 ? -0.390 -0.599 11.450 1.00 98.50 137 VAL A N 1
ATOM 1091 C CA . VAL A 1 137 ? 0.316 -1.817 11.847 1.00 98.50 137 VAL A CA 1
ATOM 1092 C C . VAL A 1 137 ? 0.114 -2.865 10.767 1.00 98.50 137 VAL A C 1
ATOM 1094 O O . VAL A 1 137 ? -1.005 -3.318 10.519 1.00 98.50 137 VAL A O 1
ATOM 1097 N N . PHE A 1 138 ? 1.212 -3.257 10.136 1.00 98.50 138 PHE A N 1
ATOM 1098 C CA . PHE A 1 138 ? 1.246 -4.302 9.125 1.00 98.50 138 PHE A CA 1
ATOM 1099 C C . PHE A 1 138 ? 1.783 -5.598 9.715 1.00 98.50 138 PHE A C 1
ATOM 1101 O O . PHE A 1 138 ? 2.702 -5.566 10.531 1.00 98.50 138 PHE A O 1
ATOM 1108 N N . SER A 1 139 ? 1.282 -6.734 9.239 1.00 98.44 139 SER A N 1
ATOM 1109 C CA . SER A 1 139 ? 1.834 -8.057 9.508 1.00 98.44 139 SER A CA 1
ATOM 1110 C C . SER A 1 139 ? 2.187 -8.798 8.224 1.00 98.44 139 SER A C 1
ATOM 1112 O O . SER A 1 139 ? 1.564 -8.600 7.178 1.00 98.44 139 SER A O 1
ATOM 1114 N N . ASN A 1 140 ? 3.186 -9.675 8.294 1.00 97.94 140 ASN A N 1
ATOM 1115 C CA . ASN A 1 140 ? 3.434 -10.662 7.245 1.00 97.94 140 ASN A CA 1
ATOM 1116 C C . ASN A 1 140 ? 2.785 -12.015 7.586 1.00 97.94 140 ASN A C 1
ATOM 1118 O O . ASN A 1 140 ? 2.276 -12.228 8.685 1.00 97.94 140 ASN A O 1
ATOM 1122 N N . ALA A 1 141 ? 2.844 -12.966 6.649 1.00 95.88 141 ALA A N 1
ATOM 1123 C CA . ALA A 1 141 ? 2.280 -14.308 6.834 1.00 95.88 141 ALA A CA 1
ATOM 1124 C C . ALA A 1 141 ? 2.906 -15.105 7.999 1.00 95.88 141 ALA A C 1
ATOM 1126 O O . ALA A 1 141 ? 2.315 -16.077 8.455 1.00 95.88 141 ALA A O 1
ATOM 1127 N N . LYS A 1 142 ? 4.088 -14.699 8.487 1.00 95.94 142 LYS A N 1
ATOM 1128 C CA . LYS A 1 142 ? 4.766 -15.305 9.644 1.00 95.94 142 LYS A CA 1
ATOM 1129 C C . LYS A 1 142 ? 4.341 -14.672 10.978 1.00 95.94 142 LYS A C 1
ATOM 1131 O O . LYS A 1 142 ? 4.913 -15.003 12.007 1.00 95.94 142 LYS A O 1
ATOM 1136 N N . GLY A 1 143 ? 3.400 -13.725 10.961 1.00 95.38 143 GLY A N 1
ATOM 1137 C CA . GLY A 1 143 ? 2.924 -13.017 12.151 1.00 95.38 143 GLY A CA 1
ATOM 1138 C C . GLY A 1 143 ? 3.848 -11.903 12.649 1.00 95.38 143 GLY A C 1
ATOM 1139 O O . GLY A 1 143 ? 3.528 -11.260 13.644 1.00 95.38 143 GLY A O 1
ATOM 1140 N N . LYS A 1 144 ? 4.968 -11.618 11.968 1.00 97.69 144 LYS A N 1
ATOM 1141 C CA . LYS A 1 144 ? 5.820 -10.474 12.322 1.00 97.69 144 LYS A CA 1
ATOM 1142 C C . LYS A 1 144 ? 5.085 -9.179 11.998 1.00 97.69 144 LYS A C 1
ATOM 1144 O O . LYS A 1 144 ? 4.571 -9.051 10.887 1.00 97.69 144 LYS A O 1
ATOM 1149 N N . THR A 1 145 ? 5.099 -8.225 12.926 1.00 97.94 145 THR A N 1
ATOM 1150 C CA . THR A 1 145 ? 4.439 -6.922 12.776 1.00 97.94 145 THR A CA 1
ATOM 1151 C C . THR A 1 145 ? 5.422 -5.759 12.697 1.00 97.94 145 THR A C 1
ATOM 1153 O O . THR A 1 145 ? 6.463 -5.779 13.353 1.00 97.94 145 THR A O 1
ATOM 1156 N N . VAL A 1 146 ? 5.065 -4.718 11.944 1.00 97.50 146 VAL A N 1
ATOM 1157 C CA . VAL A 1 146 ? 5.763 -3.423 11.900 1.00 97.50 146 VAL A CA 1
ATOM 1158 C C . VAL A 1 146 ? 4.739 -2.293 11.921 1.00 97.50 146 VAL A C 1
ATOM 1160 O O . VAL A 1 146 ? 3.700 -2.379 11.270 1.00 97.50 146 VAL A O 1
ATOM 1163 N N . SER A 1 147 ? 5.060 -1.230 12.653 1.00 97.56 147 SER A N 1
ATOM 1164 C CA . SER A 1 147 ? 4.304 0.021 12.680 1.00 97.56 147 SER A CA 1
ATOM 1165 C C . SER A 1 147 ? 4.888 1.015 11.676 1.00 97.56 147 SER A C 1
ATOM 1167 O O . SER A 1 147 ? 6.097 1.239 11.679 1.00 97.56 147 SER A O 1
ATOM 1169 N N . ALA A 1 148 ? 4.039 1.632 10.858 1.00 96.81 148 ALA A N 1
ATOM 1170 C CA . ALA A 1 148 ? 4.409 2.699 9.933 1.00 96.81 148 ALA A CA 1
ATOM 1171 C C . ALA A 1 148 ? 3.603 3.962 10.250 1.00 96.81 148 ALA A C 1
ATOM 1173 O O . ALA A 1 148 ? 2.369 3.930 10.261 1.00 96.81 148 ALA A O 1
ATOM 1174 N N . TYR A 1 149 ? 4.300 5.061 10.530 1.00 97.06 149 TYR A N 1
ATOM 1175 C CA . TYR A 1 149 ? 3.671 6.361 10.736 1.00 97.06 149 TYR A CA 1
ATOM 1176 C C . TYR A 1 149 ? 3.061 6.849 9.420 1.00 97.06 149 TYR A C 1
ATOM 1178 O O . TYR A 1 149 ? 3.756 6.914 8.409 1.00 97.06 149 TYR A O 1
ATOM 1186 N N . ALA A 1 150 ? 1.772 7.184 9.442 1.00 97.25 150 ALA A N 1
ATOM 1187 C CA . ALA A 1 150 ? 1.035 7.623 8.263 1.00 97.25 150 ALA A CA 1
ATOM 1188 C C . ALA A 1 150 ? 0.826 9.140 8.213 1.00 97.25 150 ALA A C 1
ATOM 1190 O O . ALA A 1 150 ? 0.668 9.674 7.124 1.00 97.25 150 ALA A O 1
ATOM 1191 N N . GLY A 1 151 ? 0.809 9.844 9.351 1.00 96.25 151 GLY A N 1
ATOM 1192 C CA . GLY A 1 151 ? 0.594 11.295 9.391 1.00 96.25 151 GLY A CA 1
ATOM 1193 C C . GLY A 1 151 ? -0.367 11.752 10.485 1.00 96.25 151 GLY A C 1
ATOM 1194 O O . GLY A 1 151 ? -0.776 10.969 11.345 1.00 96.25 151 GLY A O 1
ATOM 1195 N N . GLY A 1 152 ? -0.727 13.038 10.448 1.00 95.31 152 GLY A N 1
ATOM 1196 C CA . GLY A 1 152 ? -1.584 13.677 11.454 1.00 95.31 152 GLY A CA 1
ATOM 1197 C C . GLY A 1 152 ? -3.091 13.633 11.170 1.00 95.31 152 GLY A C 1
ATOM 1198 O O . GLY A 1 152 ? -3.903 13.967 12.033 1.00 95.31 152 GLY A O 1
ATOM 1199 N N . ALA A 1 153 ? -3.493 13.208 9.970 1.00 94.44 153 ALA A N 1
ATOM 1200 C CA . ALA A 1 153 ? -4.887 13.187 9.540 1.00 94.44 153 ALA A CA 1
ATOM 1201 C C . ALA A 1 153 ? -5.329 11.780 9.097 1.00 94.44 153 ALA A C 1
ATOM 1203 O O . ALA A 1 153 ? -4.509 10.996 8.615 1.00 94.44 153 ALA A O 1
ATOM 1204 N N . PRO A 1 154 ? -6.638 11.457 9.170 1.00 94.62 154 PRO A N 1
ATOM 1205 C CA . PRO A 1 154 ? -7.158 10.214 8.605 1.00 94.62 154 PRO A CA 1
ATOM 1206 C C . PRO A 1 154 ? -6.842 10.038 7.113 1.00 94.62 154 PRO A C 1
ATOM 1208 O O . PRO A 1 154 ? -6.635 8.910 6.669 1.00 94.62 154 PRO A O 1
ATOM 1211 N N . SER A 1 155 ? -6.806 11.131 6.336 1.00 96.50 155 SER A N 1
ATOM 1212 C CA . SER A 1 155 ? -6.498 11.071 4.900 1.00 96.50 155 SER A CA 1
ATOM 1213 C C . SER A 1 155 ? -5.064 10.617 4.638 1.00 96.50 155 SER A C 1
ATOM 1215 O O . SER A 1 155 ? -4.831 9.896 3.672 1.00 96.50 155 SER A O 1
ATOM 1217 N N . SER A 1 156 ? -4.131 10.907 5.547 1.00 97.12 156 SER A N 1
ATOM 1218 C CA . SER A 1 156 ? -2.731 10.510 5.404 1.00 97.12 156 SER A CA 1
ATOM 1219 C C . SER A 1 156 ? -2.563 8.984 5.395 1.00 97.12 156 SER A C 1
ATOM 1221 O O . SER A 1 156 ? -1.726 8.456 4.672 1.00 97.12 156 SER A O 1
ATOM 1223 N N . VAL A 1 157 ? -3.435 8.237 6.091 1.00 97.94 157 VAL A N 1
ATOM 1224 C CA . VAL A 1 157 ? -3.495 6.766 5.970 1.00 97.94 157 VAL A CA 1
ATOM 1225 C C . VAL A 1 157 ? -3.895 6.345 4.558 1.00 97.94 157 VAL A C 1
ATOM 1227 O O . VAL A 1 157 ? -3.315 5.418 3.999 1.00 97.94 157 VAL A O 1
ATOM 1230 N N . THR A 1 158 ? -4.897 7.004 3.972 1.00 97.19 158 THR A N 1
ATOM 1231 C CA . THR A 1 158 ? -5.349 6.672 2.615 1.00 97.19 158 THR A CA 1
ATOM 1232 C C . THR A 1 158 ? -4.338 7.062 1.547 1.00 97.19 158 THR A C 1
ATOM 1234 O O . THR A 1 158 ? -4.162 6.300 0.606 1.00 97.19 158 THR A O 1
ATOM 1237 N N . GLU A 1 159 ? -3.659 8.196 1.716 1.00 97.44 159 GLU A N 1
ATOM 1238 C CA . GLU A 1 159 ? -2.591 8.673 0.835 1.00 97.44 159 GLU A CA 1
ATOM 1239 C C . GLU A 1 159 ? -1.395 7.715 0.878 1.00 97.44 159 GLU A C 1
ATOM 1241 O O . GLU A 1 159 ? -0.985 7.218 -0.165 1.00 97.44 159 GLU A O 1
ATOM 1246 N N . MET A 1 160 ? -0.928 7.346 2.079 1.00 97.44 160 MET A N 1
ATOM 1247 C CA . MET A 1 160 ? 0.154 6.372 2.261 1.00 97.44 160 MET A CA 1
ATOM 1248 C C . MET A 1 160 ? -0.166 5.029 1.590 1.00 97.44 160 MET A C 1
ATOM 1250 O O . MET A 1 160 ? 0.675 4.463 0.905 1.00 97.44 160 MET A O 1
ATOM 1254 N N . LEU A 1 161 ? -1.385 4.504 1.760 1.00 97.25 161 LEU A N 1
ATOM 1255 C CA . LEU A 1 161 ? -1.788 3.219 1.167 1.00 97.25 161 LEU A CA 1
ATOM 1256 C C . LEU A 1 161 ? -2.051 3.288 -0.347 1.00 97.25 161 LEU A C 1
ATOM 1258 O O . LEU A 1 161 ? -2.113 2.240 -0.996 1.00 97.25 161 LEU A O 1
ATOM 1262 N N . ALA A 1 162 ? -2.261 4.487 -0.894 1.00 96.25 162 ALA A N 1
ATOM 1263 C CA . ALA A 1 162 ? -2.451 4.723 -2.323 1.00 96.25 162 ALA A CA 1
ATOM 1264 C C . ALA A 1 162 ? -1.1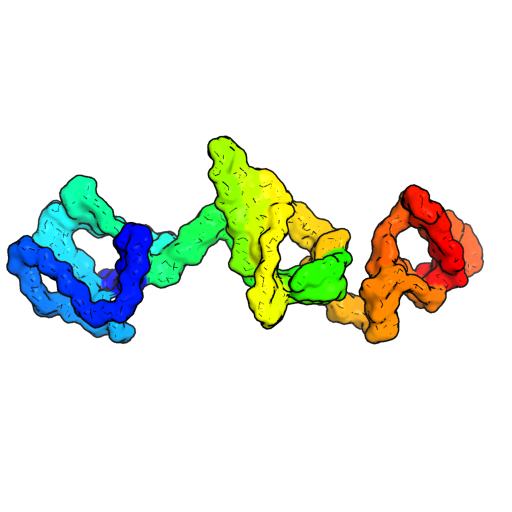34 5.010 -3.060 1.00 96.25 162 ALA A C 1
ATOM 1266 O O . ALA A 1 162 ? -1.110 4.933 -4.289 1.00 96.25 162 ALA A O 1
ATOM 1267 N N . ASP A 1 163 ? -0.062 5.319 -2.329 1.00 95.56 163 ASP A N 1
ATOM 1268 C CA . ASP A 1 163 ? 1.260 5.573 -2.883 1.00 95.56 163 ASP A CA 1
ATOM 1269 C C . ASP A 1 163 ? 1.846 4.297 -3.509 1.00 95.56 163 ASP A C 1
ATOM 1271 O O . ASP A 1 163 ? 2.259 3.360 -2.817 1.00 95.56 163 ASP A O 1
ATOM 1275 N N . SER A 1 164 ? 1.897 4.270 -4.843 1.00 90.94 164 SER A N 1
ATOM 1276 C CA . SER A 1 164 ? 2.430 3.143 -5.607 1.00 90.94 164 SER A CA 1
ATOM 1277 C C . SER A 1 164 ? 3.934 2.947 -5.447 1.00 90.94 164 SER A C 1
ATOM 1279 O O . SER A 1 164 ? 4.428 1.849 -5.714 1.00 90.94 164 SER A O 1
ATOM 1281 N N . ASP A 1 165 ? 4.667 3.958 -4.979 1.00 90.75 165 ASP A N 1
ATOM 1282 C CA . ASP A 1 165 ? 6.089 3.822 -4.666 1.00 90.75 165 ASP A CA 1
ATOM 1283 C C . ASP A 1 165 ? 6.308 3.038 -3.371 1.00 90.75 165 ASP A C 1
ATOM 1285 O O . ASP A 1 165 ? 7.388 2.486 -3.154 1.00 90.75 165 ASP A O 1
ATOM 1289 N N . GLN A 1 166 ? 5.264 2.894 -2.548 1.00 93.94 166 GLN A N 1
ATOM 1290 C CA . GLN A 1 166 ? 5.309 2.146 -1.295 1.00 93.94 166 GLN A CA 1
ATOM 1291 C C . GLN A 1 166 ? 4.489 0.858 -1.329 1.00 93.94 166 GLN A C 1
ATOM 1293 O O . GLN A 1 166 ? 4.949 -0.167 -0.814 1.00 93.94 166 GLN A O 1
ATOM 1298 N N . PHE A 1 167 ? 3.300 0.873 -1.935 1.00 96.62 167 PHE A N 1
ATOM 1299 C CA . PHE A 1 167 ? 2.350 -0.233 -1.858 1.00 96.62 167 PHE A CA 1
ATOM 1300 C C . PHE A 1 167 ? 1.598 -0.480 -3.167 1.00 96.62 167 PHE A C 1
ATOM 1302 O O . PHE A 1 167 ? 1.192 0.429 -3.880 1.00 96.62 167 PHE A O 1
ATOM 1309 N N . PHE A 1 168 ? 1.288 -1.748 -3.429 1.00 96.88 168 PHE A N 1
ATOM 1310 C CA . PHE A 1 168 ? 0.274 -2.146 -4.400 1.00 96.88 168 PHE A CA 1
ATOM 1311 C C . PHE A 1 168 ? -0.954 -2.682 -3.672 1.00 96.88 168 PHE A C 1
ATOM 1313 O O . PHE A 1 168 ? -0.847 -3.533 -2.790 1.00 96.88 168 PHE A O 1
ATOM 1320 N N . SER A 1 169 ? -2.137 -2.230 -4.083 1.00 95.88 169 SER A N 1
ATOM 1321 C CA . SER A 1 169 ? -3.433 -2.687 -3.555 1.00 95.88 169 SER A CA 1
ATOM 1322 C C . SER A 1 169 ? -3.887 -4.042 -4.117 1.00 95.88 169 SER A C 1
ATOM 1324 O O . SER A 1 169 ? -4.894 -4.601 -3.682 1.00 95.88 169 SER A O 1
ATOM 1326 N N . SER A 1 170 ? -3.147 -4.589 -5.083 1.00 95.44 170 SER A N 1
ATOM 1327 C CA . SER A 1 170 ? -3.425 -5.862 -5.748 1.00 95.44 170 SER A CA 1
ATOM 1328 C C . SER A 1 170 ? -2.141 -6.644 -5.986 1.00 95.44 170 SER A C 1
ATOM 1330 O O . SER A 1 170 ? -1.090 -6.038 -6.185 1.00 95.44 170 SER A O 1
ATOM 1332 N N . ASP A 1 171 ? -2.256 -7.968 -6.070 1.00 96.12 171 ASP A N 1
ATOM 1333 C CA . ASP A 1 171 ? -1.135 -8.874 -6.319 1.00 96.12 171 ASP A CA 1
ATOM 1334 C C . ASP A 1 171 ? -0.432 -8.559 -7.652 1.00 96.12 171 ASP A C 1
ATOM 1336 O O . ASP A 1 171 ? -1.016 -8.804 -8.716 1.00 96.12 171 ASP A O 1
ATOM 1340 N N . PRO A 1 172 ? 0.805 -8.025 -7.630 1.00 95.81 172 PRO A N 1
ATOM 1341 C CA . PRO A 1 172 ? 1.497 -7.634 -8.846 1.00 95.81 172 PRO A CA 1
ATOM 1342 C C . PRO A 1 172 ? 1.828 -8.853 -9.717 1.00 95.81 172 PRO A C 1
ATOM 1344 O O . PRO A 1 172 ? 1.739 -8.746 -10.938 1.00 95.81 172 PRO A O 1
ATOM 1347 N N . TYR A 1 173 ? 2.090 -10.025 -9.123 1.00 96.06 173 TYR A N 1
ATOM 1348 C CA . TYR A 1 173 ? 2.379 -11.262 -9.859 1.00 96.06 173 TYR A CA 1
ATOM 1349 C C . TYR A 1 173 ? 1.163 -11.781 -10.626 1.00 96.06 173 TYR A C 1
ATOM 1351 O O . TYR A 1 173 ? 1.302 -12.343 -11.708 1.00 96.06 173 TYR A O 1
ATOM 1359 N N . LYS A 1 174 ? -0.045 -11.580 -10.086 1.00 95.44 174 LYS A N 1
ATOM 1360 C CA . LYS A 1 174 ? -1.289 -11.951 -10.781 1.00 95.44 174 LYS A CA 1
ATOM 1361 C C . LYS A 1 174 ? -1.711 -10.903 -11.796 1.00 95.44 174 LYS A C 1
ATOM 1363 O O . LYS A 1 174 ? -2.232 -11.252 -12.850 1.00 95.44 174 LYS A O 1
ATOM 1368 N N . LYS A 1 175 ? -1.499 -9.621 -11.479 1.00 95.69 175 LYS A N 1
ATOM 1369 C CA . LYS A 1 175 ? -1.799 -8.512 -12.389 1.00 95.69 175 LYS A CA 1
ATOM 1370 C C . LYS A 1 175 ? -0.943 -8.591 -13.651 1.00 95.69 175 LYS A C 1
ATOM 1372 O O . LYS A 1 175 ? -1.449 -8.356 -14.745 1.00 95.69 175 LYS A O 1
ATOM 1377 N N . TYR A 1 176 ? 0.336 -8.929 -13.498 1.00 94.31 176 TYR A N 1
ATOM 1378 C CA . TYR A 1 176 ? 1.276 -9.041 -14.603 1.00 94.31 176 TYR A CA 1
ATOM 1379 C C . TYR A 1 176 ? 1.773 -10.484 -14.731 1.00 94.31 176 TYR A C 1
ATOM 1381 O O . TYR A 1 176 ? 2.640 -10.929 -13.982 1.00 94.31 176 TYR A O 1
ATOM 1389 N N . ASN A 1 177 ? 1.239 -11.206 -15.719 1.00 93.19 177 ASN A N 1
ATOM 1390 C CA . ASN A 1 177 ? 1.590 -12.597 -16.022 1.00 93.19 177 ASN A CA 1
ATOM 1391 C C . ASN A 1 177 ? 2.961 -12.707 -16.726 1.00 93.19 177 ASN A C 1
ATOM 1393 O O . ASN A 1 177 ? 3.063 -13.129 -17.878 1.00 93.19 177 ASN A O 1
ATOM 1397 N N . TRP A 1 178 ? 4.018 -12.225 -16.071 1.00 96.62 178 TRP A N 1
ATOM 1398 C CA . TRP A 1 178 ? 5.391 -12.278 -16.572 1.00 96.62 178 TRP A CA 1
ATOM 1399 C C . TRP A 1 178 ? 6.140 -13.498 -16.050 1.00 96.62 178 TRP A C 1
ATOM 1401 O O . TRP A 1 178 ? 5.813 -14.059 -15.007 1.00 96.62 178 TRP A O 1
ATOM 1411 N N . SER A 1 179 ? 7.193 -13.883 -16.773 1.00 96.50 179 SER A N 1
ATOM 1412 C CA . SER A 1 179 ? 8.066 -14.979 -16.359 1.00 96.50 179 SER A CA 1
ATOM 1413 C C . SER A 1 179 ? 8.757 -14.687 -15.022 1.00 96.50 179 SER A C 1
ATOM 1415 O O . SER A 1 179 ? 9.045 -13.532 -14.693 1.00 96.50 179 SER A O 1
ATOM 1417 N N . GLN A 1 180 ? 9.121 -15.744 -14.292 1.00 96.25 180 GLN A N 1
ATOM 1418 C CA . GLN A 1 180 ? 9.891 -15.606 -13.055 1.00 96.25 180 GLN A CA 1
ATOM 1419 C C . GLN A 1 180 ? 11.241 -14.911 -13.288 1.00 96.25 180 GLN A C 1
ATOM 1421 O O . GLN A 1 180 ? 11.679 -14.124 -12.457 1.00 96.25 180 GLN A O 1
ATOM 1426 N N . SER A 1 181 ? 11.880 -15.141 -14.441 1.00 97.00 181 SER A N 1
ATOM 1427 C CA . SER A 1 181 ? 13.128 -14.460 -14.811 1.00 97.00 181 SER A CA 1
ATOM 1428 C C . SER A 1 181 ? 12.945 -12.939 -14.886 1.00 97.00 181 SER A C 1
ATOM 1430 O O . SER A 1 181 ? 13.761 -12.188 -14.352 1.00 97.00 181 SER A O 1
ATOM 1432 N N . THR A 1 182 ? 11.836 -12.474 -15.471 1.00 98.00 182 THR A N 1
ATOM 1433 C CA . THR A 1 182 ? 11.485 -11.049 -15.496 1.00 98.00 182 THR A CA 1
ATOM 1434 C C . THR A 1 182 ? 11.283 -10.508 -14.082 1.00 98.00 182 THR A C 1
ATOM 1436 O O . THR A 1 182 ? 11.843 -9.467 -13.747 1.00 98.00 182 THR A O 1
ATOM 1439 N N . TRP A 1 183 ? 10.523 -11.214 -13.242 1.00 97.62 183 TRP A N 1
ATOM 1440 C CA . TRP A 1 183 ? 10.286 -10.798 -11.858 1.00 97.62 183 TRP A CA 1
ATOM 1441 C C . TRP A 1 183 ? 11.568 -10.717 -11.037 1.00 97.62 183 TRP A C 1
ATOM 1443 O O . TRP A 1 183 ? 11.766 -9.729 -10.336 1.00 97.62 183 TRP A O 1
ATOM 1453 N N . ASN A 1 184 ? 12.464 -11.695 -11.173 1.00 96.75 184 ASN A N 1
ATOM 1454 C CA . ASN A 1 184 ? 13.751 -11.697 -10.482 1.00 96.75 184 ASN A CA 1
ATOM 1455 C C . ASN A 1 184 ? 14.566 -10.440 -10.819 1.00 96.75 184 ASN A C 1
ATOM 1457 O O . ASN A 1 184 ? 15.121 -9.818 -9.919 1.00 96.75 184 ASN A O 1
ATOM 1461 N N . LYS A 1 185 ? 14.571 -10.016 -12.091 1.00 97.81 185 LYS A N 1
ATOM 1462 C CA . LYS A 1 185 ? 15.223 -8.766 -12.505 1.00 97.81 185 LYS A CA 1
ATOM 1463 C C . LYS A 1 185 ? 14.566 -7.534 -11.891 1.00 97.81 185 LYS A C 1
ATOM 1465 O O . LYS A 1 185 ? 15.258 -6.696 -11.328 1.00 97.81 185 LYS A O 1
ATOM 1470 N N . ILE A 1 186 ? 13.238 -7.448 -11.926 1.00 97.19 186 ILE A N 1
ATOM 1471 C CA . ILE A 1 186 ? 12.499 -6.316 -11.343 1.00 97.19 186 ILE A CA 1
ATOM 1472 C C . ILE A 1 186 ? 12.761 -6.201 -9.832 1.00 97.19 186 ILE A C 1
ATOM 1474 O O . ILE A 1 186 ? 12.987 -5.100 -9.325 1.00 97.19 186 ILE A O 1
ATOM 1478 N N . ILE A 1 187 ? 12.758 -7.324 -9.109 1.00 96.19 187 ILE A N 1
ATOM 1479 C CA . ILE A 1 187 ? 13.065 -7.372 -7.670 1.00 96.19 187 ILE A CA 1
ATOM 1480 C C . ILE A 1 187 ? 14.505 -6.908 -7.419 1.00 96.19 187 ILE A C 1
ATOM 1482 O O . ILE A 1 187 ? 14.732 -6.083 -6.538 1.00 96.19 187 ILE A O 1
ATOM 1486 N N . ALA A 1 188 ? 15.454 -7.351 -8.249 1.00 95.81 188 ALA A N 1
ATOM 1487 C CA . ALA A 1 188 ? 16.854 -6.931 -8.204 1.00 95.81 188 ALA A CA 1
ATOM 1488 C C . ALA A 1 188 ? 17.103 -5.489 -8.696 1.00 95.81 188 ALA A C 1
ATOM 1490 O O . ALA A 1 188 ? 18.247 -5.043 -8.706 1.00 95.81 188 ALA A O 1
ATOM 1491 N N . ARG A 1 189 ? 16.055 -4.745 -9.089 1.00 95.06 189 ARG A N 1
ATOM 1492 C CA . ARG A 1 189 ? 16.152 -3.402 -9.695 1.00 95.06 189 ARG A CA 1
ATOM 1493 C C . ARG A 1 189 ? 17.007 -3.390 -10.969 1.00 95.06 189 ARG A C 1
ATOM 1495 O O . ARG A 1 189 ? 17.714 -2.431 -11.271 1.00 95.06 189 ARG A O 1
ATOM 1502 N N . GLU A 1 190 ? 16.913 -4.461 -11.745 1.00 96.75 190 GLU A N 1
ATOM 1503 C CA . GLU A 1 190 ? 17.580 -4.630 -13.029 1.00 96.75 190 GLU A CA 1
ATOM 1504 C C . GLU A 1 190 ? 16.601 -4.491 -14.193 1.00 96.75 190 GLU A C 1
ATOM 1506 O O . GLU A 1 190 ? 15.475 -4.994 -14.161 1.00 96.75 190 GLU A O 1
ATOM 1511 N N . VAL A 1 191 ? 17.088 -3.896 -15.278 1.00 97.62 191 VAL A N 1
ATOM 1512 C CA . VAL A 1 191 ? 16.420 -3.878 -16.581 1.00 97.62 191 VAL A CA 1
ATOM 1513 C C . VAL A 1 191 ? 17.208 -4.713 -17.584 1.00 97.62 191 VAL A C 1
ATOM 1515 O O . VAL A 1 191 ? 18.415 -4.904 -17.447 1.00 97.62 191 VAL A O 1
ATOM 1518 N N . ALA A 1 192 ? 16.522 -5.246 -18.592 1.00 97.81 192 ALA A N 1
ATOM 1519 C CA . ALA A 1 192 ? 17.141 -6.033 -19.652 1.00 97.81 192 ALA A CA 1
ATOM 1520 C C . ALA A 1 192 ? 16.482 -5.749 -21.001 1.00 97.81 192 ALA A C 1
ATOM 1522 O O . ALA A 1 192 ? 15.287 -5.450 -21.070 1.00 97.81 192 ALA A O 1
ATOM 1523 N N . LEU A 1 193 ? 17.256 -5.887 -22.078 1.00 97.81 193 LEU A N 1
ATOM 1524 C CA . LEU A 1 193 ? 16.752 -5.738 -23.442 1.00 97.81 193 LEU A CA 1
ATOM 1525 C C . LEU A 1 193 ? 15.512 -6.616 -23.673 1.00 97.81 193 LEU A C 1
ATOM 1527 O O . LEU A 1 193 ? 15.414 -7.738 -23.175 1.00 97.81 193 LEU A O 1
ATOM 1531 N N . GLY A 1 194 ? 14.541 -6.080 -24.409 1.00 97.12 194 GLY A N 1
ATOM 1532 C CA . GLY A 1 194 ? 13.250 -6.720 -24.665 1.00 97.12 194 GLY A CA 1
ATOM 1533 C C . GLY A 1 194 ? 12.198 -6.528 -23.565 1.00 97.12 194 GLY A C 1
ATOM 1534 O O . GLY A 1 194 ? 11.022 -6.852 -23.798 1.00 97.12 194 GLY A O 1
ATOM 1535 N N . MET A 1 195 ? 12.562 -5.963 -22.404 1.00 98.31 195 MET A N 1
ATOM 1536 C CA . MET A 1 195 ? 11.575 -5.542 -21.408 1.00 98.31 195 MET A CA 1
ATOM 1537 C C . MET A 1 195 ? 10.619 -4.497 -21.990 1.00 98.31 195 MET A C 1
ATOM 1539 O O . MET A 1 195 ? 11.005 -3.664 -22.809 1.00 98.31 195 MET A O 1
ATOM 1543 N N . ASN A 1 196 ? 9.352 -4.542 -21.584 1.00 97.56 196 ASN A N 1
ATOM 1544 C CA . ASN A 1 196 ? 8.406 -3.474 -21.897 1.00 97.56 196 ASN A CA 1
ATOM 1545 C C . ASN A 1 196 ? 8.536 -2.306 -20.903 1.00 97.56 196 ASN A C 1
ATOM 1547 O O . ASN A 1 196 ? 9.161 -2.425 -19.848 1.00 97.56 196 ASN A O 1
ATOM 1551 N N . MET A 1 197 ? 7.902 -1.184 -21.230 1.00 97.00 197 MET A N 1
ATOM 1552 C CA . MET A 1 197 ? 7.908 0.019 -20.392 1.00 97.00 197 MET A CA 1
ATOM 1553 C C . MET A 1 197 ? 7.406 -0.233 -18.959 1.00 97.00 197 MET A C 1
ATOM 1555 O O . MET A 1 197 ? 7.982 0.285 -18.008 1.00 97.00 197 MET A O 1
ATOM 1559 N N . THR A 1 198 ? 6.370 -1.055 -18.763 1.00 96.81 198 THR A N 1
ATOM 1560 C CA . THR A 1 198 ? 5.845 -1.365 -17.420 1.00 96.81 198 THR A CA 1
ATOM 1561 C C . THR A 1 198 ? 6.849 -2.158 -16.582 1.00 96.81 198 THR A C 1
ATOM 1563 O O . THR A 1 198 ? 7.010 -1.879 -15.398 1.00 96.81 198 THR A O 1
ATOM 1566 N N . GLN A 1 199 ? 7.551 -3.120 -17.186 1.00 97.88 199 GLN A N 1
ATOM 1567 C CA . GLN A 1 199 ? 8.624 -3.879 -16.536 1.00 97.88 199 GLN A CA 1
ATOM 1568 C C . GLN A 1 199 ? 9.774 -2.951 -16.144 1.00 97.88 199 GLN A C 1
ATOM 1570 O O . GLN A 1 199 ? 10.253 -3.029 -15.017 1.00 97.88 199 GLN A O 1
ATOM 1575 N N . ALA A 1 200 ? 10.164 -2.034 -17.036 1.00 97.50 200 ALA A N 1
ATOM 1576 C CA . ALA A 1 200 ? 11.213 -1.060 -16.760 1.00 97.50 200 ALA A CA 1
ATOM 1577 C C . ALA A 1 200 ? 10.835 -0.095 -15.625 1.00 97.50 200 ALA A C 1
ATOM 1579 O O . ALA A 1 200 ? 11.633 0.089 -14.711 1.00 97.50 200 ALA A O 1
ATOM 1580 N N . ARG A 1 201 ? 9.606 0.447 -15.609 1.00 95.75 201 ARG A N 1
ATOM 1581 C CA . ARG A 1 201 ? 9.125 1.290 -14.493 1.00 95.75 201 ARG A CA 1
ATOM 1582 C C . ARG A 1 201 ? 9.069 0.533 -13.186 1.00 95.75 201 ARG A C 1
ATOM 1584 O O . ARG A 1 201 ? 9.493 1.048 -12.164 1.00 95.75 201 ARG A O 1
ATOM 1591 N N . LEU A 1 202 ? 8.582 -0.706 -13.194 1.00 95.56 202 LEU A N 1
ATOM 1592 C CA . LEU A 1 202 ? 8.610 -1.497 -11.971 1.00 95.56 202 LEU A CA 1
ATOM 1593 C C . LEU A 1 202 ? 10.047 -1.796 -11.539 1.00 95.56 202 LEU A C 1
ATOM 1595 O O . LEU A 1 202 ? 10.300 -1.843 -10.345 1.00 95.56 202 LEU A O 1
ATOM 1599 N N . ALA A 1 203 ? 11.006 -1.963 -12.446 1.00 95.88 203 ALA A N 1
ATOM 1600 C CA . ALA A 1 203 ? 12.397 -2.192 -12.065 1.00 95.88 203 ALA A CA 1
ATOM 1601 C C . ALA A 1 203 ? 13.075 -0.933 -11.494 1.00 95.88 203 ALA A C 1
ATOM 1603 O O . ALA A 1 203 ? 13.691 -1.017 -10.433 1.00 95.88 203 ALA A O 1
ATOM 1604 N N . TRP A 1 204 ? 12.972 0.209 -12.181 1.00 94.75 204 TRP A N 1
ATOM 16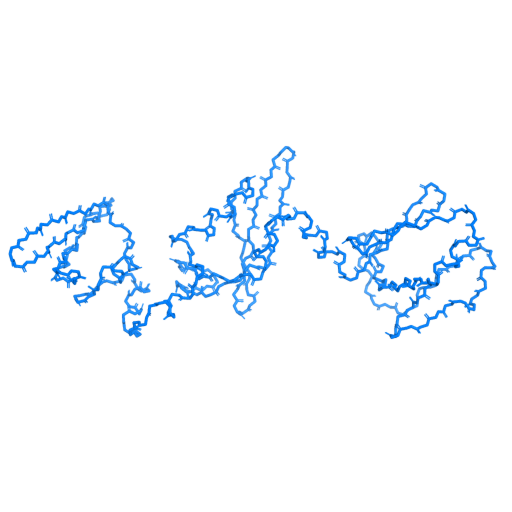05 C CA . TRP A 1 204 ? 13.768 1.420 -11.914 1.00 94.75 204 TRP A CA 1
ATOM 1606 C C . TRP A 1 204 ? 12.982 2.612 -11.359 1.00 94.75 204 TRP A C 1
ATOM 1608 O O . TRP A 1 204 ? 13.589 3.607 -10.974 1.00 94.75 204 TRP A O 1
ATOM 1618 N N . GLY A 1 205 ? 11.659 2.518 -11.284 1.00 93.38 205 GLY A N 1
ATOM 1619 C CA . GLY A 1 205 ? 10.790 3.640 -10.946 1.00 93.38 205 GLY A CA 1
ATOM 1620 C C . GLY A 1 205 ? 10.578 4.591 -12.122 1.00 93.38 205 GLY A C 1
ATOM 1621 O O . GLY A 1 205 ? 10.913 4.292 -13.280 1.00 93.38 205 GLY A O 1
ATOM 1622 N N . ASP A 1 206 ? 9.994 5.742 -11.809 1.00 93.56 206 ASP A N 1
ATOM 1623 C CA . ASP A 1 206 ? 9.720 6.773 -12.797 1.00 93.56 206 ASP A CA 1
ATOM 1624 C C . ASP A 1 206 ? 11.000 7.526 -13.197 1.00 93.56 206 ASP A C 1
ATOM 1626 O O . ASP A 1 206 ? 11.820 7.872 -12.343 1.00 93.56 206 ASP A O 1
ATOM 1630 N N . PRO A 1 207 ? 11.207 7.767 -14.503 1.00 95.75 207 PRO A N 1
ATOM 1631 C CA . PRO A 1 207 ? 12.343 8.539 -14.976 1.00 95.75 207 PRO A CA 1
ATOM 1632 C C . PRO A 1 207 ? 12.192 10.021 -14.636 1.00 95.75 207 PRO A C 1
ATOM 1634 O O . PRO A 1 207 ? 11.086 10.553 -14.548 1.00 95.75 207 PRO A O 1
ATOM 1637 N N . THR A 1 208 ? 13.326 10.710 -14.537 1.00 96.94 208 THR A N 1
ATOM 1638 C CA . THR A 1 208 ? 13.390 12.167 -14.383 1.00 96.94 208 THR A CA 1
ATOM 1639 C C . THR A 1 208 ? 12.809 12.886 -15.597 1.00 96.94 208 THR A C 1
ATOM 1641 O O . THR A 1 208 ? 12.156 13.917 -15.455 1.00 96.94 208 THR A O 1
ATOM 1644 N N . SER A 1 209 ? 13.044 12.363 -16.801 1.00 97.19 209 SER A N 1
ATOM 1645 C CA . SER A 1 209 ? 12.450 12.902 -18.022 1.00 97.19 209 SER A CA 1
ATOM 1646 C C . SER A 1 209 ? 12.239 11.828 -19.083 1.00 97.19 209 SER A C 1
ATOM 1648 O O . SER A 1 209 ? 12.883 10.777 -19.087 1.00 97.19 209 SER A O 1
ATOM 1650 N N . ILE A 1 210 ? 11.294 12.104 -19.980 1.00 97.38 210 ILE A N 1
ATOM 1651 C CA . ILE A 1 210 ? 10.933 11.243 -21.105 1.00 97.38 210 ILE A CA 1
ATOM 1652 C C . ILE A 1 210 ? 10.898 12.107 -22.358 1.00 97.38 210 ILE A C 1
ATOM 1654 O O . ILE A 1 210 ? 10.203 13.122 -22.386 1.00 97.38 210 ILE A O 1
ATOM 1658 N N . SER A 1 211 ? 11.606 11.687 -23.400 1.00 95.94 211 SER A N 1
ATOM 1659 C CA . SER A 1 211 ? 11.485 12.240 -24.749 1.00 95.94 211 SER A CA 1
ATOM 1660 C C . SER A 1 211 ? 11.063 11.146 -25.723 1.00 95.94 211 SER A C 1
ATOM 1662 O O . SER A 1 211 ? 11.271 9.958 -25.477 1.00 95.94 211 SER A O 1
ATOM 1664 N N . TYR A 1 212 ? 10.423 11.524 -26.824 1.00 94.00 212 TYR A N 1
ATOM 1665 C CA . TYR A 1 212 ? 10.040 10.574 -27.859 1.00 94.00 212 TYR A CA 1
ATOM 1666 C C . TYR A 1 212 ? 10.125 11.198 -29.244 1.00 94.00 212 TYR A C 1
ATOM 1668 O O . TYR A 1 212 ? 9.888 12.390 -29.425 1.00 94.00 212 TYR A O 1
ATOM 1676 N N . GLU A 1 213 ? 10.401 10.350 -30.225 1.00 90.94 213 GLU A N 1
ATOM 1677 C CA . GLU A 1 213 ? 10.367 10.677 -31.643 1.00 90.94 213 GLU A CA 1
ATOM 1678 C C . GLU A 1 213 ? 9.480 9.665 -32.365 1.00 90.94 213 GLU A C 1
ATOM 1680 O O . GLU A 1 213 ? 9.488 8.469 -32.066 1.00 90.94 213 GLU A O 1
ATOM 1685 N N . THR A 1 214 ? 8.683 10.143 -33.317 1.00 89.88 214 THR A N 1
ATOM 1686 C CA . THR A 1 214 ? 7.824 9.288 -34.143 1.00 89.88 214 THR A CA 1
ATOM 1687 C C . THR A 1 214 ? 8.206 9.464 -35.601 1.00 89.88 214 THR A C 1
ATOM 1689 O O . THR A 1 214 ? 8.306 10.585 -36.090 1.00 89.88 214 THR A O 1
ATOM 1692 N N . SER A 1 215 ? 8.410 8.352 -36.301 1.00 83.38 215 SER A N 1
ATOM 1693 C CA . SER A 1 215 ? 8.718 8.333 -37.733 1.00 83.38 215 SER A CA 1
ATOM 1694 C C . SER A 1 215 ? 7.901 7.258 -38.451 1.00 83.38 215 SER A C 1
ATOM 1696 O O . SER A 1 215 ? 7.214 6.456 -37.816 1.00 83.38 215 SER A O 1
ATOM 1698 N N . SER A 1 216 ? 8.036 7.172 -39.777 1.00 84.81 216 SER A N 1
ATOM 1699 C CA . SER A 1 216 ? 7.459 6.078 -40.575 1.00 84.81 216 SER A CA 1
ATOM 1700 C C . SER A 1 216 ? 7.955 4.683 -40.165 1.00 84.81 216 SER A C 1
ATOM 1702 O O . SER A 1 216 ? 7.324 3.690 -40.513 1.00 84.81 216 SER A O 1
ATOM 1704 N N . LYS A 1 217 ? 9.061 4.592 -39.411 1.00 81.19 217 LYS A N 1
ATOM 1705 C CA . LYS A 1 217 ? 9.646 3.335 -38.915 1.00 81.19 217 LYS A CA 1
ATOM 1706 C C . LYS A 1 217 ? 9.185 2.958 -37.497 1.00 81.19 217 LYS A C 1
ATOM 1708 O O . LYS A 1 217 ? 9.562 1.896 -37.007 1.00 81.19 217 LYS A O 1
ATOM 1713 N N . GLY A 1 218 ? 8.380 3.800 -36.842 1.00 89.50 218 GLY A N 1
ATOM 1714 C CA . GLY A 1 218 ? 7.839 3.557 -35.501 1.00 89.50 218 GLY A CA 1
ATOM 1715 C C . GLY A 1 218 ? 8.170 4.652 -34.484 1.00 89.50 218 GLY A C 1
ATOM 1716 O O . GLY A 1 218 ? 8.685 5.718 -34.836 1.00 89.50 218 GLY A O 1
ATOM 1717 N N . LYS A 1 219 ? 7.848 4.371 -33.215 1.00 92.88 219 LYS A N 1
ATOM 1718 C CA . LYS A 1 219 ? 8.064 5.273 -32.073 1.00 92.88 219 LYS A CA 1
ATOM 1719 C C . LYS A 1 219 ? 9.351 4.901 -31.339 1.00 92.88 219 LYS A C 1
ATOM 1721 O O . LYS A 1 219 ? 9.498 3.753 -30.912 1.00 92.88 219 LYS A O 1
ATOM 1726 N N . ILE A 1 220 ? 10.229 5.879 -31.145 1.00 94.88 220 ILE A N 1
ATOM 1727 C CA . ILE A 1 220 ? 11.365 5.805 -30.226 1.00 94.88 220 ILE A CA 1
ATOM 1728 C C . ILE A 1 220 ? 11.036 6.628 -28.984 1.00 94.88 220 ILE A C 1
ATOM 1730 O O . ILE A 1 220 ? 10.480 7.717 -29.089 1.00 94.88 220 ILE A O 1
ATOM 1734 N N . GLU A 1 221 ? 11.355 6.104 -27.808 1.00 96.94 221 GLU A N 1
ATOM 1735 C CA . GLU A 1 221 ? 11.165 6.784 -26.528 1.00 96.94 221 GLU A CA 1
ATOM 1736 C C . GLU A 1 221 ? 12.437 6.640 -25.692 1.00 96.94 221 GLU A C 1
ATOM 1738 O O . GLU A 1 221 ? 12.955 5.535 -25.550 1.00 96.94 221 GLU A O 1
ATOM 1743 N N . ALA A 1 222 ? 12.960 7.742 -25.165 1.00 97.00 222 ALA A N 1
ATOM 1744 C CA . ALA A 1 222 ? 14.149 7.768 -24.327 1.00 97.00 222 ALA A CA 1
ATOM 1745 C C . ALA A 1 222 ? 13.778 8.244 -22.922 1.00 97.00 222 ALA A C 1
ATOM 1747 O O . ALA A 1 222 ? 13.132 9.278 -22.751 1.00 97.00 222 ALA A O 1
ATOM 1748 N N . TRP A 1 223 ? 14.160 7.466 -21.916 1.00 98.06 223 TRP A N 1
ATOM 1749 C CA . TRP A 1 223 ? 13.937 7.757 -20.502 1.00 98.06 223 TRP A CA 1
ATOM 1750 C C . TRP A 1 223 ? 15.263 8.096 -19.855 1.00 98.06 223 TRP A C 1
ATOM 1752 O O . TRP A 1 223 ? 16.210 7.324 -19.983 1.00 98.06 223 TRP A O 1
ATOM 1762 N N . VAL A 1 224 ? 15.322 9.214 -19.140 1.00 97.69 224 VAL A N 1
ATOM 1763 C CA . VAL A 1 224 ? 16.526 9.672 -18.445 1.00 97.69 224 VAL A CA 1
ATOM 1764 C C . VAL A 1 224 ? 16.292 9.621 -16.943 1.00 97.69 224 VAL A C 1
ATOM 1766 O O . VAL A 1 224 ? 15.286 10.120 -16.442 1.00 97.69 224 VAL A O 1
ATOM 1769 N N . TYR A 1 225 ? 17.246 9.034 -16.232 1.00 96.44 225 TYR A N 1
ATOM 1770 C CA . TYR A 1 225 ? 17.289 8.926 -14.781 1.00 96.44 225 TYR A CA 1
ATOM 1771 C C . TYR A 1 225 ? 18.496 9.715 -14.279 1.00 96.44 225 TYR A C 1
ATOM 1773 O O . TYR A 1 225 ? 19.635 9.257 -14.394 1.00 96.44 225 TYR A O 1
ATOM 1781 N N . SER A 1 226 ? 18.246 10.905 -13.740 1.00 94.25 226 SER A N 1
ATOM 1782 C CA . SER A 1 226 ? 19.282 11.803 -13.231 1.00 94.25 226 SER A CA 1
ATOM 1783 C C . SER A 1 226 ? 19.298 11.793 -11.708 1.00 94.25 226 SER A C 1
ATOM 1785 O O . SER A 1 226 ? 18.268 11.955 -11.057 1.00 94.25 226 SER A O 1
ATOM 1787 N N . SER A 1 227 ? 20.485 11.632 -11.132 1.00 91.44 227 SER A N 1
ATOM 1788 C CA . SER A 1 227 ? 20.717 11.658 -9.687 1.00 91.44 227 SER A CA 1
ATOM 1789 C C . SER A 1 227 ? 22.076 12.284 -9.377 1.00 91.44 227 SER A C 1
ATOM 1791 O O . SER A 1 227 ? 22.889 12.500 -10.277 1.00 91.44 227 SER A O 1
ATOM 1793 N N . SER A 1 228 ? 22.369 12.514 -8.097 1.00 91.44 228 SER A N 1
ATOM 1794 C CA . SER A 1 228 ? 23.714 12.909 -7.657 1.00 91.44 228 SER A CA 1
ATOM 1795 C C . SER A 1 228 ? 24.796 11.873 -7.997 1.00 91.44 228 SER A C 1
ATOM 1797 O O . SER A 1 228 ? 25.965 12.232 -8.090 1.00 91.44 228 SER A O 1
ATOM 1799 N N . ALA A 1 229 ? 24.423 10.607 -8.216 1.00 88.69 229 ALA A N 1
ATOM 1800 C CA . ALA A 1 229 ? 25.336 9.528 -8.595 1.00 88.69 229 ALA A CA 1
ATOM 1801 C C . ALA A 1 229 ? 25.602 9.444 -10.113 1.00 88.69 229 ALA A C 1
ATOM 1803 O O . ALA A 1 229 ? 26.387 8.601 -10.545 1.00 88.69 229 ALA A O 1
ATOM 1804 N N . GLY A 1 230 ? 24.948 10.284 -10.922 1.00 92.75 230 GLY A N 1
ATOM 1805 C CA . GLY A 1 230 ? 25.104 10.323 -12.375 1.00 92.75 230 GLY A CA 1
ATOM 1806 C C . GLY A 1 230 ? 23.788 10.191 -13.139 1.00 92.75 230 GLY A C 1
ATOM 1807 O O . GLY A 1 230 ? 22.695 10.209 -12.562 1.00 92.75 230 GLY A O 1
ATOM 1808 N N . VAL A 1 231 ? 23.923 10.067 -14.460 1.00 94.88 231 VAL A N 1
ATOM 1809 C CA . VAL 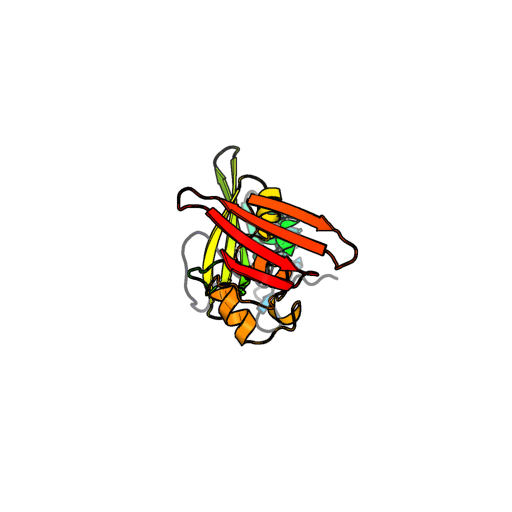A 1 231 ? 22.820 9.943 -15.417 1.00 94.88 231 VAL A CA 1
ATOM 1810 C C . VAL A 1 231 ? 22.826 8.539 -16.011 1.00 94.88 231 VAL A C 1
ATOM 1812 O O . VAL A 1 231 ? 23.862 8.075 -16.478 1.00 94.88 231 VAL A O 1
ATOM 1815 N N . ARG A 1 232 ? 21.663 7.887 -16.008 1.00 96.06 232 ARG A N 1
ATOM 1816 C CA . ARG A 1 232 ? 21.394 6.637 -16.734 1.00 96.06 232 ARG A CA 1
ATOM 1817 C C . ARG A 1 232 ? 20.250 6.857 -17.710 1.00 96.06 232 ARG A C 1
ATOM 1819 O O . ARG A 1 232 ? 19.396 7.711 -17.463 1.00 96.06 232 ARG A O 1
ATOM 1826 N N . ALA A 1 233 ? 20.197 6.091 -18.790 1.00 96.38 233 ALA A N 1
ATOM 1827 C CA . ALA A 1 233 ? 19.123 6.200 -19.764 1.00 96.38 233 ALA A CA 1
ATOM 1828 C C . ALA A 1 233 ? 18.667 4.852 -20.328 1.00 96.38 233 ALA A C 1
ATOM 1830 O O . ALA A 1 233 ? 19.430 3.897 -20.449 1.00 96.38 233 ALA A O 1
ATOM 1831 N N . LEU A 1 234 ? 17.389 4.793 -20.702 1.00 98.12 234 LEU A N 1
ATOM 1832 C CA . LEU A 1 234 ? 16.769 3.654 -21.372 1.00 98.12 234 LEU A CA 1
ATOM 1833 C C . LEU A 1 234 ? 16.168 4.108 -22.699 1.00 98.12 234 LEU A C 1
ATOM 1835 O O . LEU A 1 234 ? 15.403 5.067 -22.733 1.00 98.12 234 LEU A O 1
ATOM 1839 N N . GLY A 1 235 ? 16.495 3.408 -23.781 1.00 97.25 235 GLY A N 1
ATOM 1840 C CA . GLY A 1 235 ? 15.922 3.640 -25.105 1.00 97.25 235 GLY A CA 1
ATOM 1841 C C . GLY A 1 235 ? 14.939 2.538 -25.474 1.00 97.25 235 GLY A C 1
ATOM 1842 O O . GLY A 1 235 ? 15.292 1.358 -25.467 1.00 97.25 235 GLY A O 1
ATOM 1843 N N . PHE A 1 236 ? 13.719 2.910 -25.838 1.00 97.88 236 PHE A N 1
ATOM 1844 C CA . PHE A 1 236 ? 12.663 2.002 -26.260 1.00 97.88 236 PHE A CA 1
ATOM 1845 C C . PHE A 1 236 ? 12.333 2.213 -27.734 1.00 97.88 236 PHE A C 1
ATOM 1847 O O . PHE A 1 236 ? 12.142 3.343 -28.171 1.00 97.88 236 PHE A O 1
ATOM 1854 N N . A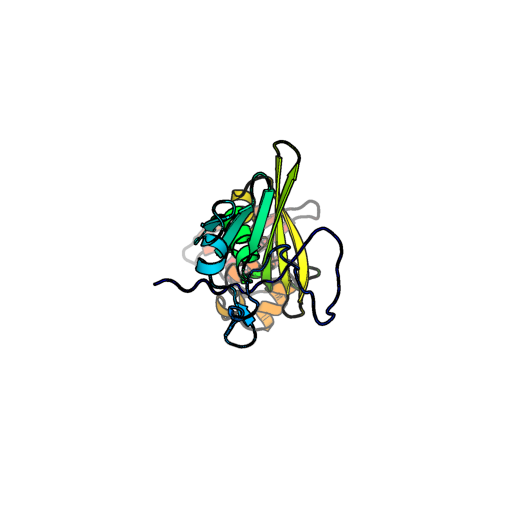LA A 1 237 ? 12.180 1.122 -28.479 1.00 96.44 237 ALA A N 1
ATOM 1855 C CA . ALA A 1 237 ? 11.578 1.127 -29.806 1.00 96.44 237 ALA A CA 1
ATOM 1856 C C . ALA A 1 237 ? 10.257 0.367 -29.752 1.00 96.44 237 ALA A C 1
ATOM 1858 O O . ALA A 1 237 ? 10.211 -0.779 -29.303 1.00 96.44 237 ALA A O 1
ATOM 1859 N N . ASN A 1 238 ? 9.169 1.015 -30.172 1.00 94.25 238 ASN A N 1
ATOM 1860 C CA . ASN A 1 238 ? 7.816 0.449 -30.167 1.00 94.25 238 ASN A CA 1
ATOM 1861 C C . ASN A 1 238 ? 7.440 -0.189 -28.808 1.00 94.25 238 ASN A C 1
ATOM 1863 O O . ASN A 1 238 ? 6.850 -1.266 -28.739 1.00 94.25 238 ASN A O 1
ATOM 1867 N N . GLY A 1 239 ? 7.827 0.471 -27.708 1.00 94.62 239 GLY A N 1
ATOM 1868 C CA . GLY A 1 239 ? 7.534 0.043 -26.334 1.00 94.62 239 GLY A CA 1
ATOM 1869 C C . GLY A 1 239 ? 8.427 -1.074 -25.781 1.00 94.62 239 GLY A C 1
ATOM 1870 O O . GLY A 1 239 ? 8.142 -1.587 -24.695 1.00 94.62 239 GLY A O 1
ATOM 1871 N N . LYS A 1 240 ? 9.495 -1.456 -26.492 1.00 97.44 240 LYS A N 1
ATOM 1872 C CA . LYS A 1 240 ? 10.467 -2.477 -26.081 1.00 97.44 240 LYS A CA 1
ATOM 1873 C C . LYS A 1 240 ? 11.846 -1.876 -25.860 1.00 97.44 240 LYS A C 1
ATOM 1875 O O . LYS A 1 240 ? 12.328 -1.133 -26.705 1.00 97.44 240 LYS A O 1
ATOM 1880 N N . LEU A 1 241 ? 12.470 -2.216 -24.737 1.00 97.88 241 LEU A N 1
ATOM 1881 C CA . LEU A 1 241 ? 13.797 -1.745 -24.357 1.00 97.88 241 LEU A CA 1
ATOM 1882 C C . LEU A 1 241 ? 14.846 -2.286 -25.336 1.00 97.88 241 LEU A C 1
ATOM 1884 O O . LEU A 1 241 ? 15.009 -3.501 -25.450 1.00 97.88 241 LEU A O 1
ATOM 1888 N N . ILE A 1 242 ? 15.538 -1.390 -26.036 1.00 97.25 242 ILE A N 1
ATOM 1889 C CA . ILE A 1 242 ? 16.567 -1.713 -27.036 1.00 97.25 242 ILE A CA 1
ATOM 1890 C C . ILE A 1 242 ? 17.954 -1.179 -26.667 1.00 97.25 242 ILE A C 1
ATOM 1892 O O . ILE A 1 242 ? 18.944 -1.680 -27.190 1.00 97.25 242 ILE A O 1
ATOM 1896 N N . VAL A 1 243 ? 18.036 -0.196 -25.766 1.00 96.44 243 VAL A N 1
ATOM 1897 C CA . VAL A 1 243 ? 19.296 0.424 -25.334 1.00 96.44 243 VAL A CA 1
ATOM 1898 C C . VAL A 1 243 ? 19.256 0.683 -23.831 1.00 96.44 243 VAL A C 1
ATOM 1900 O O . VAL A 1 243 ? 18.245 1.156 -23.315 1.00 96.44 243 VAL A O 1
ATOM 1903 N N . ILE A 1 244 ? 20.361 0.388 -23.146 1.00 96.75 244 ILE A N 1
ATOM 1904 C CA . ILE A 1 244 ? 20.617 0.725 -21.741 1.00 96.75 244 ILE A CA 1
ATOM 1905 C C . ILE A 1 244 ? 21.938 1.497 -21.727 1.00 96.75 244 ILE A C 1
ATOM 1907 O O . ILE A 1 244 ? 22.918 1.004 -22.288 1.00 96.75 244 ILE A O 1
ATOM 1911 N N . TYR A 1 245 ? 21.944 2.687 -21.135 1.00 91.56 245 TYR A N 1
ATOM 1912 C CA . TYR A 1 245 ? 23.097 3.583 -21.050 1.00 91.56 245 TYR A CA 1
ATOM 1913 C C . TYR A 1 245 ? 23.336 4.011 -19.603 1.00 91.56 245 TYR A C 1
ATOM 1915 O O . TYR A 1 245 ? 22.344 4.356 -18.916 1.00 91.56 245 TYR A O 1
#

pLDDT: mean 80.6, std 24.17, range [23.78, 98.62]

Foldseek 3Di:
DDFQDAPFPDDDDDDDDPDDDDDDDDDPDDLDPPQFDADPNDTGHGPVSQVVDPQWDWDADPQLRWIWIGGHPDTDIGHHPCNVVSVQCVVLPVPNVQAQQKKFFLAADPQGAGRAIKGFNHWDWDDDPPWIWIWTWIHHPVRDIDIDTQDGDSVSVVVQAPPPNTIGSDRPCVVDVDDPVLVVQLSVLHDDFFDFPVSNCSSPNAAPDKDWDQDPQFIKMKGWHDDPVGIWMFIDGNRTTDDTD